Protein AF-A0A388TH54-F1 (afdb_monomer)

Secondary structure (DSSP, 8-state):
--S--GGGGGT--SS-S--TTS---HHHHHHHHHHHHHHHS-----SS-TTS-HHHHHHHHHHS--S-TT---TTTTTPPPTT----GGGGT-TT-----GGGSPPPHHHHHHHHHHHTTSPPP-SSS-SSS-HHHHHHHHTS-TTTT------PPPPPSS-EEEEE-TTS-EEEEEEPPHHHHHHTT--SS------PPP-SSS-SSS-HHHHHHHHHHHHHHHHHHHHHHHHHHHHHHTSS--

Mean predicted aligned error: 20.45 Å

Sequence (245 aa):
MANDYGDQAKYKSEPYYIDSEKKITALGMRKALGTKEDVANKQDTITDNSTYYPSAKAVYAHTSNKNNPHGVTAAQAGARPSTWTPTKADVGLGNVNNTSDADKPVSTLTQAALNAKQNTLAAASDKAAGLMSKDDKIKLDSIATSANNYAHPTATAYTSGLYKVTVNGLGHVTAATAATKADITALGIPGSDTNTTYSAATSDAAGLMSKDDKIKLDGINTALADKQDASGRVSTFTDNVSDDT

pLDDT: mean 76.75, std 16.38, range [37.06, 96.0]

Structure (mmCIF, N/CA/C/O backbone):
data_AF-A0A388TH54-F1
#
_entry.id   AF-A0A388TH54-F1
#
loop_
_atom_site.group_PDB
_atom_site.id
_atom_site.type_symbol
_atom_site.label_atom_id
_atom_site.label_alt_id
_atom_site.label_comp_id
_atom_site.label_asym_id
_atom_site.label_entity_id
_atom_site.label_seq_id
_atom_site.pdbx_PDB_ins_code
_atom_site.Cartn_x
_atom_site.Cartn_y
_atom_site.Cartn_z
_atom_site.occupancy
_atom_site.B_iso_or_equiv
_atom_site.auth_seq_id
_atom_site.auth_comp_id
_atom_site.auth_asym_id
_atom_site.auth_atom_id
_atom_site.pdbx_PDB_model_num
ATOM 1 N N 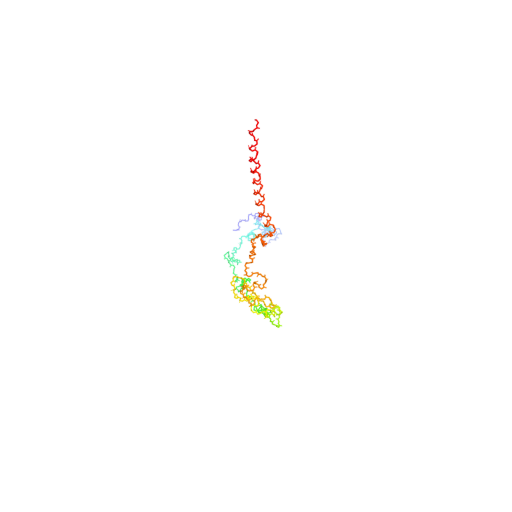. MET A 1 1 ? -71.202 -7.143 77.390 1.00 37.53 1 MET A N 1
ATOM 2 C CA . MET A 1 1 ? -70.653 -8.395 76.818 1.00 37.53 1 MET A CA 1
ATOM 3 C C . MET A 1 1 ? -71.188 -9.677 77.485 1.00 37.53 1 MET A C 1
ATOM 5 O O . MET A 1 1 ? -70.780 -10.743 77.059 1.00 37.53 1 MET A O 1
ATOM 9 N N . ALA A 1 2 ? -72.107 -9.637 78.469 1.00 37.06 2 ALA A N 1
ATOM 10 C CA . ALA A 1 2 ? -72.532 -10.847 79.202 1.00 37.06 2 ALA A CA 1
ATOM 11 C C . ALA A 1 2 ? -74.028 -11.223 79.079 1.00 37.06 2 ALA A C 1
ATOM 13 O O . ALA A 1 2 ? -74.489 -12.062 79.843 1.00 37.06 2 ALA A O 1
ATOM 14 N N . ASN A 1 3 ? -74.780 -10.645 78.130 1.00 39.47 3 ASN A N 1
ATOM 15 C CA . ASN A 1 3 ? -76.227 -10.900 78.005 1.00 39.47 3 ASN A CA 1
ATOM 16 C C . ASN A 1 3 ? -76.662 -11.647 76.725 1.00 39.47 3 ASN A C 1
ATOM 18 O O . ASN A 1 3 ? -77.841 -11.950 76.606 1.00 39.47 3 ASN A O 1
ATOM 22 N N . ASP A 1 4 ? -75.746 -12.022 75.823 1.00 42.31 4 ASP A N 1
ATOM 23 C CA . ASP A 1 4 ? -76.086 -12.630 74.515 1.00 42.31 4 ASP A CA 1
ATOM 24 C C . ASP A 1 4 ? -75.882 -14.158 74.435 1.00 42.31 4 ASP A C 1
ATOM 26 O O . ASP A 1 4 ? -75.692 -14.720 73.360 1.00 42.31 4 ASP A O 1
ATOM 30 N N . TYR A 1 5 ? -75.942 -14.877 75.559 1.00 46.69 5 TYR A N 1
ATOM 31 C CA . TYR A 1 5 ? -75.974 -16.348 75.540 1.00 46.69 5 TYR A CA 1
ATOM 32 C C . TYR A 1 5 ? -77.417 -16.852 75.680 1.00 46.69 5 TYR A C 1
ATOM 34 O O . TYR A 1 5 ? -77.838 -17.298 76.748 1.00 46.69 5 TYR A O 1
ATOM 42 N N . GLY A 1 6 ? -78.177 -16.773 74.582 1.00 48.31 6 GLY A N 1
ATOM 43 C CA . GLY A 1 6 ? -79.590 -17.175 74.494 1.00 48.31 6 GLY A CA 1
ATOM 44 C C . GLY A 1 6 ? -79.892 -18.662 74.758 1.00 48.31 6 GLY A C 1
ATOM 45 O O . GLY A 1 6 ? -81.046 -19.010 74.983 1.00 48.31 6 GLY A O 1
ATOM 46 N N . ASP A 1 7 ? -78.879 -19.532 74.827 1.00 48.06 7 ASP A N 1
ATOM 47 C CA . ASP A 1 7 ? -79.063 -20.990 74.963 1.00 48.06 7 ASP A CA 1
ATOM 48 C C . ASP A 1 7 ? -79.066 -21.506 76.417 1.00 48.06 7 ASP A C 1
ATOM 50 O O . ASP A 1 7 ? -79.190 -22.708 76.671 1.00 48.06 7 ASP A O 1
ATOM 54 N N . GLN A 1 8 ? -78.978 -20.616 77.411 1.00 51.09 8 GLN A N 1
ATOM 55 C CA . GLN A 1 8 ? -78.935 -21.002 78.832 1.00 51.09 8 GLN A CA 1
ATOM 56 C C . GLN A 1 8 ? -80.275 -21.560 79.363 1.00 51.09 8 GLN A C 1
ATOM 58 O O . GLN A 1 8 ? -80.338 -22.078 80.479 1.00 51.09 8 GLN A O 1
ATOM 63 N N . ALA A 1 9 ? -81.353 -21.503 78.571 1.00 50.09 9 ALA A N 1
ATOM 64 C CA . ALA A 1 9 ? -82.668 -22.031 78.943 1.00 50.09 9 ALA A CA 1
ATOM 65 C C . ALA A 1 9 ? -82.678 -23.562 79.131 1.00 50.09 9 ALA A C 1
ATOM 67 O O . ALA A 1 9 ? -83.411 -24.065 79.976 1.00 50.09 9 ALA A O 1
ATOM 68 N N . LYS A 1 10 ? -81.815 -24.310 78.424 1.00 48.91 10 LYS A N 1
ATOM 69 C CA . LYS A 1 10 ? -81.711 -25.782 78.544 1.00 48.91 10 LYS A CA 1
ATOM 70 C C . LYS A 1 10 ? -81.149 -26.244 79.901 1.00 48.91 10 LYS A C 1
ATOM 72 O O . LYS A 1 10 ? -81.286 -27.415 80.260 1.00 48.91 10 LYS A O 1
ATOM 77 N N . TYR A 1 11 ? -80.524 -25.329 80.649 1.00 49.56 11 TYR A N 1
ATOM 78 C CA . TYR A 1 11 ? -79.826 -25.610 81.907 1.00 49.56 11 TYR A CA 1
ATOM 79 C C . TYR A 1 11 ? -80.358 -24.810 83.108 1.00 49.56 11 TYR A C 1
ATOM 81 O O . TYR A 1 11 ? -79.898 -25.030 84.228 1.00 49.56 11 TYR A O 1
ATOM 89 N N . LYS A 1 12 ? -81.351 -23.930 82.915 1.00 49.31 12 LYS A N 1
ATOM 90 C CA . LYS A 1 12 ? -82.076 -23.284 84.016 1.00 49.31 12 LYS A CA 1
ATOM 91 C C . LYS A 1 12 ? -83.205 -24.187 84.512 1.00 49.31 12 LYS A C 1
ATOM 93 O O . LYS A 1 12 ? -84.283 -24.224 83.932 1.00 49.31 12 LYS A O 1
ATOM 98 N N . SER A 1 13 ? -82.978 -24.849 85.639 1.00 43.41 13 SER A N 1
ATOM 99 C CA . SER A 1 13 ? -84.056 -25.253 86.542 1.00 43.41 13 SER A CA 1
ATOM 100 C C . SER A 1 13 ? -83.635 -24.900 87.963 1.00 43.41 13 SER A C 1
ATOM 102 O O . SER A 1 13 ? -82.642 -25.437 88.458 1.00 43.41 13 SER A O 1
ATOM 104 N N . GLU A 1 14 ? -84.359 -23.988 88.606 1.00 45.25 14 GLU A N 1
ATOM 105 C CA . GLU A 1 14 ? -84.268 -23.844 90.057 1.00 45.25 14 GLU A CA 1
ATOM 106 C C . GLU A 1 14 ? -84.818 -25.109 90.746 1.00 45.25 14 GLU A C 1
ATOM 108 O O . GLU A 1 14 ? -85.745 -25.724 90.211 1.00 45.25 14 GLU A O 1
ATOM 113 N N . PRO A 1 15 ? -84.300 -25.502 91.925 1.00 53.22 15 PRO A N 1
ATOM 114 C CA . PRO A 1 15 ? -83.216 -24.887 92.684 1.00 53.22 15 PRO A CA 1
ATOM 115 C C . PRO A 1 15 ? -81.893 -25.665 92.518 1.00 53.22 15 PRO A C 1
ATOM 117 O O . PRO A 1 15 ? -81.864 -26.888 92.411 1.00 53.22 15 PRO A O 1
ATOM 120 N N . TYR A 1 16 ? -80.788 -24.924 92.483 1.00 53.69 16 TYR A N 1
ATOM 121 C CA . TYR A 1 16 ? -79.402 -25.368 92.305 1.00 53.69 16 TYR A CA 1
ATOM 122 C C . TYR A 1 16 ? -79.052 -26.709 92.989 1.00 53.69 16 TYR A C 1
ATOM 124 O O . TYR A 1 16 ? -79.148 -26.857 94.202 1.00 53.69 16 TYR A O 1
ATOM 132 N N . TYR A 1 17 ? -78.572 -27.679 92.203 1.00 48.97 17 TYR A N 1
ATOM 133 C CA . TYR A 1 17 ? -78.273 -29.056 92.640 1.00 48.97 17 TYR A CA 1
ATOM 134 C C . TYR A 1 17 ? -76.978 -29.231 93.465 1.00 48.97 17 TYR A C 1
ATOM 136 O O . TYR A 1 17 ? -76.536 -30.366 93.656 1.00 48.97 17 TYR A O 1
ATOM 144 N N . ILE A 1 18 ? -76.345 -28.151 93.934 1.00 48.19 18 ILE A N 1
ATOM 145 C CA . ILE A 1 18 ? -75.123 -28.219 94.751 1.00 48.19 18 ILE A CA 1
ATOM 146 C C . ILE A 1 18 ? -75.337 -27.382 96.015 1.00 48.19 18 ILE A C 1
ATOM 148 O O . ILE A 1 18 ? -75.055 -26.190 96.055 1.00 48.19 18 ILE A O 1
ATOM 152 N N . ASP A 1 19 ? -75.889 -28.040 97.025 1.00 46.25 19 ASP A N 1
ATOM 153 C CA . ASP A 1 19 ? -75.883 -27.630 98.428 1.00 46.25 19 ASP A CA 1
ATOM 154 C C . ASP A 1 19 ? -74.595 -28.203 99.049 1.00 46.25 19 ASP A C 1
ATOM 156 O O . ASP A 1 19 ? -74.246 -29.355 98.771 1.00 46.25 19 ASP A O 1
ATOM 160 N N . SER A 1 20 ? -73.873 -27.405 99.844 1.00 50.56 20 SER A N 1
ATOM 161 C CA . SER A 1 20 ? -72.600 -27.771 100.488 1.00 50.56 20 SER A CA 1
ATOM 162 C C . SER A 1 20 ? -72.665 -29.040 101.349 1.00 50.56 20 SER A C 1
ATOM 164 O O . SER A 1 20 ? -71.617 -29.596 101.674 1.00 50.56 20 SER A O 1
ATOM 166 N N . GLU A 1 21 ? -73.862 -29.526 101.683 1.00 49.88 21 GLU A N 1
ATOM 167 C CA . GLU A 1 21 ? -74.093 -30.696 102.534 1.00 49.88 21 GLU A CA 1
ATOM 168 C C . GLU A 1 21 ? -74.789 -31.872 101.815 1.00 49.88 21 GLU A C 1
ATOM 170 O O . GLU A 1 21 ? -74.971 -32.942 102.405 1.00 49.88 21 GLU A O 1
ATOM 175 N N . LYS A 1 22 ? -75.130 -31.751 100.521 1.00 53.47 22 LYS A N 1
ATOM 176 C CA . LYS A 1 22 ? -75.749 -32.841 99.740 1.00 53.47 22 LYS A CA 1
ATOM 177 C C . LYS A 1 22 ? -74.781 -33.457 98.739 1.00 53.47 22 LYS A C 1
ATOM 179 O O . LYS A 1 22 ? -74.151 -32.776 97.936 1.00 53.47 22 LYS A O 1
ATOM 184 N N . LYS A 1 23 ? -74.704 -34.795 98.754 1.00 53.91 23 LYS A N 1
ATOM 185 C CA . LYS A 1 23 ? -73.849 -35.573 97.846 1.00 53.91 23 LYS A CA 1
ATOM 186 C C . LYS A 1 23 ? -74.120 -35.183 96.392 1.00 53.91 23 LYS A C 1
ATOM 188 O O . LYS A 1 23 ? -75.237 -35.338 95.900 1.00 53.91 23 LYS A O 1
ATOM 193 N N . ILE A 1 24 ? -73.073 -34.729 95.706 1.00 55.75 24 ILE A N 1
ATOM 194 C CA . ILE A 1 24 ? -73.114 -34.388 94.285 1.00 55.75 24 ILE A CA 1
ATOM 195 C C . ILE A 1 24 ? -73.549 -35.637 93.512 1.00 55.75 24 ILE A C 1
ATOM 197 O O . ILE A 1 24 ? -72.845 -36.647 93.484 1.00 55.75 24 ILE A O 1
ATOM 201 N N . THR A 1 25 ? -74.728 -35.597 92.891 1.00 59.91 25 THR A N 1
ATOM 202 C CA . THR A 1 25 ? -75.165 -36.708 92.042 1.00 59.91 25 THR A CA 1
ATOM 203 C C . THR A 1 25 ? -74.335 -36.713 90.760 1.00 59.91 25 THR A C 1
ATOM 205 O O . THR A 1 25 ? -74.049 -35.662 90.183 1.00 59.91 25 THR A O 1
ATOM 208 N N . ALA A 1 26 ? -73.974 -37.900 90.263 1.00 55.97 26 ALA A N 1
ATOM 209 C CA . ALA A 1 26 ? -73.194 -38.031 89.029 1.00 55.97 26 ALA A CA 1
ATOM 210 C C . ALA A 1 26 ? -73.857 -37.320 87.829 1.00 55.97 26 ALA A C 1
ATOM 212 O O . ALA A 1 26 ? -73.172 -36.839 86.931 1.00 55.97 26 ALA A O 1
ATOM 213 N N . LEU A 1 27 ? -75.192 -37.210 87.826 1.00 56.16 27 LEU A N 1
ATOM 214 C CA . LEU A 1 27 ? -75.949 -36.481 86.808 1.00 56.16 27 LEU A CA 1
ATOM 215 C C . LEU A 1 27 ? -75.802 -34.955 86.940 1.00 56.16 27 LEU A C 1
ATOM 217 O O . LEU A 1 27 ? -75.623 -34.283 85.925 1.00 56.16 27 LEU A O 1
ATOM 221 N N . GLY A 1 28 ? -75.836 -34.418 88.164 1.00 64.69 28 GLY A N 1
ATOM 222 C CA . GLY A 1 28 ? -75.603 -32.995 88.425 1.00 64.69 28 GLY A CA 1
ATOM 223 C C . GLY A 1 28 ? -74.187 -32.571 88.040 1.00 64.69 28 GLY A C 1
ATOM 224 O O . GLY A 1 28 ? -74.007 -31.555 87.371 1.00 64.69 28 GLY A O 1
ATOM 225 N N . MET A 1 29 ? -73.194 -33.409 88.351 1.00 62.41 29 MET A N 1
ATOM 226 C CA . MET A 1 29 ? -71.803 -33.165 87.967 1.00 62.41 29 MET A CA 1
ATOM 227 C C . MET A 1 29 ? -71.615 -33.214 86.443 1.00 62.41 29 MET A C 1
ATOM 229 O O . MET A 1 29 ? -71.029 -32.297 85.877 1.00 62.41 29 MET A O 1
ATOM 233 N N . ARG A 1 30 ? -72.199 -34.202 85.744 1.00 61.06 30 ARG A N 1
ATOM 234 C CA . ARG A 1 30 ? -72.148 -34.266 84.269 1.00 61.06 30 ARG A CA 1
ATOM 235 C C . ARG A 1 30 ? -72.766 -33.042 83.590 1.00 61.06 30 ARG A C 1
ATOM 237 O O . ARG A 1 30 ? -72.204 -32.557 82.617 1.00 61.06 30 ARG A O 1
ATOM 244 N N . LYS A 1 31 ? -73.892 -32.519 84.088 1.00 60.84 31 LYS A N 1
ATOM 245 C CA . LYS A 1 31 ? -74.527 -31.320 83.508 1.00 60.84 31 LYS A CA 1
ATOM 246 C C . LYS A 1 31 ? -73.750 -30.034 83.800 1.00 60.84 31 LYS A C 1
ATOM 248 O O . LYS A 1 31 ? -73.649 -29.184 82.925 1.00 60.84 31 LYS A O 1
ATOM 253 N N . ALA A 1 32 ? -73.180 -29.904 84.998 1.00 62.34 32 ALA A N 1
ATOM 254 C CA . ALA A 1 32 ? -72.370 -28.746 85.377 1.00 62.34 32 ALA A CA 1
ATOM 255 C C . ALA A 1 32 ? -70.979 -28.722 84.711 1.00 62.34 32 ALA A C 1
ATOM 257 O O . ALA A 1 32 ? -70.402 -27.646 84.548 1.00 62.34 32 ALA A O 1
ATOM 258 N N . LEU A 1 33 ? -70.433 -29.887 84.336 1.00 60.47 33 LEU A N 1
ATOM 259 C CA . LEU A 1 33 ? -69.200 -29.990 83.546 1.00 60.47 33 LEU A CA 1
ATOM 260 C C . LEU A 1 33 ? -69.466 -29.886 82.036 1.00 60.47 33 LEU A C 1
ATOM 262 O O . LEU A 1 33 ? -68.679 -29.249 81.342 1.00 60.47 33 LEU A O 1
ATOM 266 N N . GLY A 1 34 ? -70.602 -30.392 81.542 1.00 58.66 34 GLY A N 1
ATOM 267 C CA . GLY A 1 34 ? -70.990 -30.291 80.130 1.00 58.66 34 GLY A CA 1
ATOM 268 C C . GLY A 1 34 ? -71.067 -28.853 79.603 1.00 58.66 34 GLY A C 1
ATOM 269 O O . GLY A 1 34 ? -70.754 -28.616 78.448 1.00 58.66 34 GLY A O 1
ATOM 270 N N . THR A 1 35 ? -71.366 -27.864 80.454 1.00 55.66 35 THR A N 1
ATOM 271 C CA . THR A 1 35 ? -71.333 -26.438 80.072 1.00 55.66 35 THR A CA 1
ATOM 272 C C . THR A 1 35 ? -69.924 -25.886 79.850 1.00 55.66 35 THR A C 1
ATOM 274 O O . THR A 1 35 ? -69.779 -24.877 79.170 1.00 55.66 35 THR A O 1
ATOM 277 N N . LYS A 1 36 ? -68.878 -26.511 80.406 1.00 55.31 36 LYS A N 1
ATOM 278 C CA . LYS A 1 36 ? -67.475 -26.155 80.132 1.00 55.31 36 LYS A CA 1
ATOM 279 C C . LYS A 1 36 ? -66.932 -26.945 78.945 1.00 55.31 36 LYS A C 1
ATOM 281 O O . LYS A 1 36 ? -66.225 -26.368 78.126 1.00 55.31 36 LYS A O 1
ATOM 286 N N . GLU A 1 37 ? -67.327 -28.213 78.822 1.00 53.22 37 GLU A N 1
ATOM 287 C CA . GLU A 1 37 ? -67.034 -29.062 77.661 1.00 53.22 37 GLU A CA 1
ATOM 288 C C . GLU A 1 37 ? -67.625 -28.461 76.368 1.00 53.22 37 GLU A C 1
ATOM 290 O O . GLU A 1 37 ? -66.909 -28.327 75.385 1.00 53.22 37 GLU A O 1
ATOM 295 N N . ASP A 1 38 ? -68.874 -27.981 76.385 1.00 56.75 38 ASP A N 1
ATOM 296 C CA . ASP A 1 38 ? -69.550 -27.364 75.226 1.00 56.75 38 ASP A CA 1
ATOM 297 C C . ASP A 1 38 ? -69.019 -25.961 74.872 1.00 56.75 38 ASP A C 1
ATOM 299 O O . ASP A 1 38 ? -69.264 -25.465 73.774 1.00 56.75 38 ASP A O 1
ATOM 303 N N . VAL A 1 39 ? -68.312 -25.289 75.788 1.00 56.66 39 VAL A N 1
ATOM 304 C CA . VAL A 1 39 ? -67.743 -23.943 75.568 1.00 56.66 39 VAL A CA 1
ATOM 305 C C . VAL A 1 39 ? -66.271 -24.019 75.151 1.00 56.66 39 VAL A C 1
ATOM 307 O O . VAL A 1 39 ? -65.840 -23.214 74.330 1.00 56.66 39 VAL A O 1
ATOM 310 N N . ALA A 1 40 ? -65.512 -24.995 75.663 1.00 52.97 40 ALA A N 1
ATOM 311 C CA . ALA A 1 40 ? -64.120 -25.250 75.280 1.00 52.97 40 ALA A CA 1
ATOM 312 C C . ALA A 1 40 ? -63.994 -26.124 74.017 1.00 52.97 40 ALA A C 1
ATOM 314 O O . ALA A 1 40 ? -63.092 -25.897 73.216 1.00 52.97 40 ALA A O 1
ATOM 315 N N . ASN A 1 41 ? -64.923 -27.070 73.827 1.00 52.22 41 ASN A N 1
ATOM 316 C CA . ASN A 1 41 ? -65.004 -27.998 72.695 1.00 52.22 41 ASN A CA 1
ATOM 317 C C . ASN A 1 41 ? -66.311 -27.842 71.908 1.00 52.22 41 ASN A C 1
ATOM 319 O O . ASN A 1 41 ? -66.733 -28.783 71.225 1.00 52.22 41 ASN A O 1
ATOM 323 N N . LYS A 1 42 ? -66.926 -26.644 71.887 1.00 56.69 42 LYS A N 1
ATOM 324 C CA . LYS A 1 42 ? -67.722 -26.281 70.696 1.00 56.69 42 LYS A CA 1
ATOM 325 C C . LYS A 1 42 ? -66.854 -26.645 69.492 1.00 56.69 42 LYS A C 1
ATOM 327 O O . LYS A 1 42 ? -65.645 -26.591 69.644 1.00 56.69 42 LYS A O 1
ATOM 332 N N . GLN A 1 43 ? -67.372 -27.025 68.335 1.00 49.59 43 GLN A N 1
ATOM 333 C CA . GLN A 1 43 ? -66.535 -27.296 67.161 1.00 49.59 43 GLN A CA 1
ATOM 334 C C . GLN A 1 43 ? -66.474 -26.040 66.260 1.00 49.59 43 GLN A C 1
ATOM 336 O O . GLN A 1 43 ? -67.497 -25.409 66.041 1.00 49.59 43 GLN A O 1
ATOM 341 N N . ASP A 1 44 ? -65.269 -25.672 65.830 1.00 48.12 44 ASP A N 1
ATOM 342 C CA . ASP A 1 44 ? -64.839 -24.873 64.685 1.00 48.12 44 ASP A CA 1
ATOM 343 C C . ASP A 1 44 ? -63.953 -25.886 64.027 1.00 48.12 44 ASP A C 1
ATOM 345 O O . ASP A 1 44 ? -62.820 -26.137 64.438 1.00 48.12 44 ASP A O 1
ATOM 349 N N . THR A 1 45 ? -64.528 -26.626 63.100 1.00 42.06 45 THR A N 1
ATOM 350 C CA . THR A 1 45 ? -63.783 -27.190 62.013 1.00 42.06 45 THR A CA 1
ATOM 351 C C . THR A 1 45 ? -62.797 -26.108 61.612 1.00 42.06 45 THR A C 1
ATOM 353 O O . THR A 1 45 ? -63.177 -25.149 60.946 1.00 42.06 45 THR A O 1
ATOM 356 N N . ILE A 1 46 ? -61.530 -26.284 61.987 1.00 47.38 46 ILE A N 1
ATOM 357 C CA . ILE A 1 46 ? -60.388 -25.767 61.242 1.00 47.38 46 ILE A CA 1
ATOM 358 C C . ILE A 1 46 ? -60.435 -26.493 59.886 1.00 47.38 46 ILE A C 1
ATOM 360 O O . ILE A 1 46 ? -59.674 -27.395 59.568 1.00 47.38 46 ILE A O 1
ATOM 364 N N . THR A 1 47 ? -61.492 -26.194 59.148 1.00 48.91 47 THR A N 1
ATOM 365 C CA . THR A 1 47 ? -61.537 -26.026 57.717 1.00 48.91 47 THR A CA 1
ATOM 366 C C . THR A 1 47 ? -61.301 -24.534 57.572 1.00 48.91 47 THR A C 1
ATOM 368 O O . THR A 1 47 ? -61.870 -23.765 58.338 1.00 48.91 47 THR A O 1
ATOM 371 N N . ASP A 1 48 ? -60.416 -24.144 56.671 1.00 54.97 48 ASP A N 1
ATOM 372 C CA . ASP A 1 48 ? -59.912 -22.785 56.450 1.00 54.97 48 ASP A CA 1
ATOM 373 C C . ASP A 1 48 ? -61.050 -21.778 56.122 1.00 54.97 48 ASP A C 1
ATOM 375 O O . ASP A 1 48 ? -61.250 -21.382 54.977 1.00 54.97 48 ASP A O 1
ATOM 379 N N . ASN A 1 49 ? -61.895 -21.452 57.106 1.00 50.53 49 ASN A N 1
ATOM 380 C CA . ASN A 1 49 ? -63.176 -20.769 56.949 1.00 50.53 49 ASN A CA 1
ATOM 381 C C . ASN A 1 49 ? -63.598 -20.066 58.261 1.00 50.53 49 ASN A C 1
ATOM 383 O O . ASN A 1 49 ? -63.622 -20.651 59.335 1.00 50.53 49 ASN A O 1
ATOM 387 N N . SER A 1 50 ? -64.000 -18.798 58.153 1.00 52.25 50 SER A N 1
ATOM 388 C CA . SER A 1 50 ? -64.228 -17.821 59.235 1.00 52.25 50 SER A CA 1
ATOM 389 C C . SER A 1 50 ? -65.451 -18.050 60.157 1.00 52.25 50 SER A C 1
ATOM 391 O O . SER A 1 50 ? -65.784 -17.144 60.930 1.00 52.25 50 SER A O 1
ATOM 393 N N . THR A 1 51 ? -66.201 -19.149 60.056 1.00 46.31 51 THR A N 1
ATOM 394 C CA . THR A 1 51 ? -67.604 -19.168 60.531 1.00 46.31 51 THR A CA 1
ATOM 395 C C . THR A 1 51 ? -67.914 -19.953 61.809 1.00 46.31 51 THR A C 1
ATOM 397 O O . THR A 1 51 ? -69.068 -19.888 62.232 1.00 46.31 51 THR A O 1
ATOM 400 N N . TYR A 1 52 ? -66.973 -20.648 62.463 1.00 47.12 52 TYR A N 1
ATOM 401 C CA . TYR A 1 52 ? -67.375 -21.713 63.397 1.00 47.12 52 TYR A CA 1
ATOM 402 C C . TYR A 1 52 ? -66.713 -21.663 64.822 1.00 47.12 52 TYR A C 1
ATOM 404 O O . TYR A 1 52 ? -67.287 -22.226 65.753 1.00 47.12 52 TYR A O 1
ATOM 412 N N . TYR A 1 53 ? -65.712 -20.792 65.108 1.00 49.62 53 TYR A N 1
ATOM 413 C CA . TYR A 1 53 ? -65.326 -20.295 66.463 1.00 49.62 53 TYR A CA 1
ATOM 414 C C . TYR A 1 53 ? -65.084 -18.781 66.491 1.00 49.62 53 TYR A C 1
ATOM 416 O O . TYR A 1 53 ? -64.436 -18.220 65.602 1.00 49.62 53 TYR A O 1
ATOM 424 N N . PRO A 1 54 ? -65.413 -18.118 67.619 1.00 52.84 54 PRO A N 1
ATOM 425 C CA . PRO A 1 54 ? -64.980 -16.746 67.884 1.00 52.84 54 PRO A CA 1
ATOM 426 C C . PRO A 1 54 ? -63.451 -16.583 67.949 1.00 52.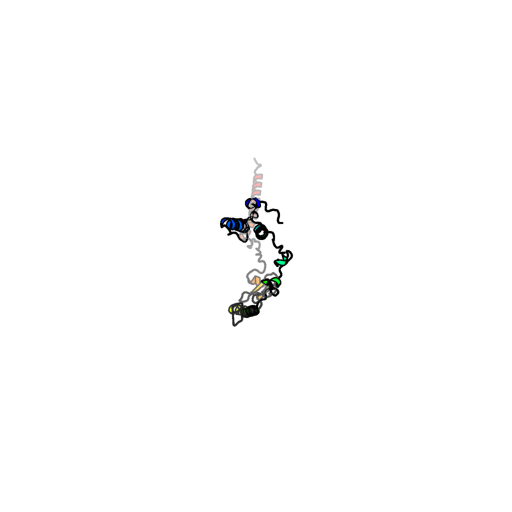84 54 PRO A C 1
ATOM 428 O O . PRO A 1 54 ? -62.929 -15.572 67.481 1.00 52.84 54 PRO A O 1
ATOM 431 N N . SER A 1 55 ? -62.729 -17.559 68.518 1.00 56.19 55 SER A N 1
ATOM 432 C CA . SER A 1 55 ? -61.270 -17.491 68.703 1.00 56.19 55 SER A CA 1
ATOM 433 C C . SER A 1 55 ? -60.498 -17.665 67.394 1.00 56.19 55 SER A C 1
ATOM 435 O O . SER A 1 55 ? -59.493 -16.984 67.191 1.00 56.19 55 SER A O 1
ATOM 437 N N . ALA A 1 56 ? -60.980 -18.501 66.469 1.00 61.19 56 ALA A N 1
ATOM 438 C CA . ALA A 1 56 ? -60.313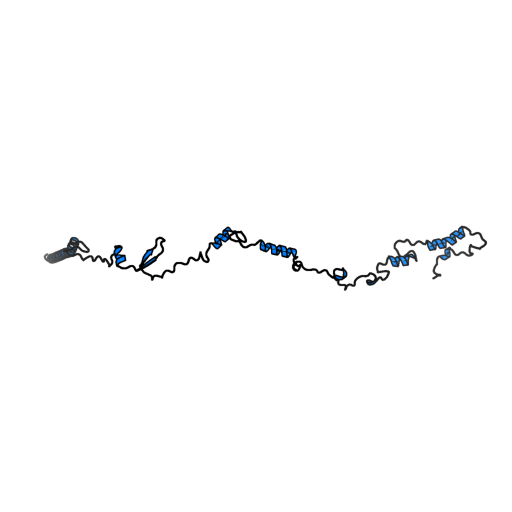 -18.687 65.185 1.00 61.19 56 ALA A CA 1
ATOM 439 C C . ALA A 1 56 ? -60.652 -17.590 64.172 1.00 61.19 56 ALA A C 1
ATOM 441 O O . ALA A 1 56 ? -59.856 -17.354 63.274 1.00 61.19 56 ALA A O 1
ATOM 442 N N . LYS A 1 57 ? -61.762 -16.851 64.319 1.00 63.62 57 LYS A N 1
ATOM 443 C CA . LYS A 1 57 ? -62.094 -15.727 63.422 1.00 63.62 57 LYS A CA 1
ATOM 444 C C . LYS A 1 57 ? -60.984 -14.673 63.361 1.00 63.62 57 LYS A C 1
ATOM 446 O O . LYS A 1 57 ? -60.696 -14.148 62.290 1.00 63.62 57 LYS A O 1
ATOM 451 N N . ALA A 1 58 ? -60.354 -14.372 64.497 1.00 67.38 58 ALA A N 1
ATOM 452 C CA . ALA A 1 58 ? -59.236 -13.430 64.563 1.00 67.38 58 ALA A CA 1
ATOM 453 C C . ALA A 1 58 ? -57.950 -14.011 63.951 1.00 67.38 58 ALA A C 1
ATOM 455 O O . ALA A 1 58 ? -57.259 -13.319 63.208 1.00 67.38 58 ALA A O 1
ATOM 456 N N . VAL A 1 59 ? -57.661 -15.289 64.216 1.00 71.88 59 VAL A N 1
ATOM 457 C CA . VAL A 1 59 ? -56.485 -15.988 63.675 1.00 71.88 59 VAL A CA 1
ATOM 458 C C . VAL A 1 59 ? -56.616 -16.182 62.163 1.00 71.88 59 VAL A C 1
ATOM 460 O O . VAL A 1 59 ? -55.695 -15.849 61.436 1.00 71.88 59 VAL A O 1
ATOM 463 N N . TYR A 1 60 ? -57.777 -16.608 61.667 1.00 72.81 60 TYR A N 1
ATOM 464 C CA . TYR A 1 60 ? -58.073 -16.757 60.243 1.00 72.81 60 TYR A CA 1
ATOM 465 C C . TYR A 1 60 ? -58.050 -15.413 59.511 1.00 72.81 60 TYR A C 1
ATOM 467 O O . TYR A 1 60 ? -57.484 -15.318 58.426 1.00 72.81 60 TYR A O 1
ATOM 475 N N . ALA A 1 61 ? -58.594 -14.340 60.098 1.00 70.94 61 ALA A N 1
ATOM 476 C CA . ALA A 1 61 ? -58.482 -12.999 59.516 1.00 70.94 61 ALA A CA 1
ATOM 477 C C . ALA A 1 61 ? -57.021 -12.528 59.406 1.00 70.94 61 ALA A C 1
ATOM 479 O O . ALA A 1 61 ? -56.687 -11.754 58.509 1.00 70.94 61 ALA A O 1
ATOM 480 N N . HIS A 1 62 ? -56.151 -13.007 60.296 1.00 72.62 62 HIS A N 1
ATOM 481 C CA . HIS A 1 62 ? -54.723 -12.722 60.268 1.00 72.62 62 HIS A CA 1
ATOM 482 C C . HIS A 1 62 ? -53.956 -13.608 59.267 1.00 72.62 62 HIS A C 1
ATOM 484 O O . HIS A 1 62 ? -53.178 -13.078 58.477 1.00 72.62 62 HIS A O 1
ATOM 490 N N . THR A 1 63 ? -54.216 -14.920 59.225 1.00 75.44 63 THR A N 1
ATOM 491 C CA . THR A 1 63 ? -53.474 -15.895 58.399 1.00 75.44 63 THR A CA 1
ATOM 492 C C . THR A 1 63 ? -53.965 -16.013 56.955 1.00 75.44 63 THR A C 1
ATOM 494 O O . THR A 1 63 ? -53.174 -16.338 56.071 1.00 75.44 63 THR A O 1
ATOM 497 N N . SER A 1 64 ? -55.244 -15.743 56.675 1.00 75.56 64 SER A N 1
ATOM 498 C CA . SER A 1 64 ? -55.807 -15.834 55.314 1.00 75.56 64 SER A CA 1
ATOM 499 C C . SER A 1 64 ? -55.639 -14.539 54.505 1.00 75.56 64 SER A C 1
ATOM 501 O O . SER A 1 64 ? -55.720 -14.551 53.268 1.00 75.56 64 SER A O 1
ATOM 503 N N . ASN A 1 65 ? -55.354 -13.424 55.186 1.00 75.94 65 ASN A N 1
ATOM 504 C CA . ASN A 1 65 ? -55.105 -12.125 54.580 1.00 75.94 65 ASN A CA 1
ATOM 505 C C . ASN A 1 65 ? -53.730 -12.090 53.891 1.00 75.94 65 ASN A C 1
ATOM 507 O O . ASN A 1 65 ? -52.685 -12.055 54.534 1.00 75.94 65 ASN A O 1
ATOM 511 N N . LYS A 1 66 ? -53.743 -12.045 52.555 1.00 78.75 66 LYS A N 1
ATOM 512 C CA . LYS A 1 66 ? -52.537 -11.913 51.717 1.00 78.75 66 LYS A CA 1
ATOM 513 C C . LYS A 1 66 ? -52.141 -10.452 51.467 1.00 78.75 66 LYS A C 1
ATOM 515 O O . LYS A 1 66 ? -51.060 -10.190 50.948 1.00 78.75 66 LYS A O 1
ATOM 520 N N . ASN A 1 67 ? -52.975 -9.496 51.879 1.00 78.19 67 ASN A N 1
ATOM 521 C CA . ASN A 1 67 ? -52.763 -8.060 51.714 1.00 78.19 67 ASN A CA 1
ATOM 522 C C . ASN A 1 67 ? -52.017 -7.478 52.919 1.00 78.19 67 ASN A C 1
ATOM 524 O O . ASN A 1 67 ? -52.496 -6.546 53.561 1.00 78.19 67 ASN A O 1
ATOM 528 N N . ASN A 1 68 ? -50.834 -8.027 53.212 1.00 74.94 68 ASN A N 1
ATOM 529 C CA . ASN A 1 68 ? -49.935 -7.526 54.251 1.00 74.94 68 ASN A CA 1
ATOM 530 C C . ASN A 1 68 ? -50.626 -7.352 55.627 1.00 74.94 68 ASN A C 1
ATOM 532 O O . ASN A 1 68 ? -50.820 -6.224 56.087 1.00 74.94 68 ASN A O 1
ATOM 536 N N . PRO A 1 69 ? -50.987 -8.453 56.314 1.00 76.25 69 PRO A N 1
ATOM 537 C CA . PRO A 1 69 ? -51.772 -8.419 57.556 1.00 76.25 69 PRO A CA 1
ATOM 538 C C . PRO A 1 69 ? -51.088 -7.671 58.709 1.00 76.25 69 PRO A C 1
ATOM 540 O O . PRO A 1 69 ? -51.739 -7.309 59.684 1.00 76.25 69 PRO A O 1
ATOM 543 N N . HIS A 1 70 ? -49.783 -7.426 58.591 1.00 77.94 70 HIS A N 1
ATOM 544 C CA . HIS A 1 70 ? -48.973 -6.696 59.561 1.00 77.94 70 HIS A CA 1
ATOM 545 C C . HIS A 1 70 ? -48.599 -5.278 59.111 1.00 77.94 70 HIS A C 1
ATOM 547 O O . HIS A 1 70 ? -47.879 -4.590 59.831 1.00 77.94 70 HIS A O 1
ATOM 553 N N . GLY A 1 71 ? -49.038 -4.841 57.927 1.00 82.69 71 GLY A N 1
ATOM 554 C CA . GLY A 1 71 ? -48.677 -3.532 57.387 1.00 82.69 71 GLY A CA 1
ATOM 555 C C . GLY A 1 71 ? -47.168 -3.338 57.187 1.00 82.69 71 GLY A C 1
ATOM 556 O O . GLY A 1 71 ? -46.710 -2.200 57.195 1.00 82.69 71 GLY A O 1
ATOM 557 N N . VAL A 1 72 ? -46.390 -4.419 57.011 1.00 88.00 72 VAL A N 1
ATOM 558 C CA . VAL A 1 72 ? -44.947 -4.369 56.737 1.00 88.00 72 VAL A CA 1
ATOM 559 C C . VAL A 1 72 ? -44.710 -3.537 55.486 1.00 88.00 72 VAL A C 1
ATOM 561 O O . VAL A 1 72 ? -45.058 -3.921 54.370 1.00 88.00 72 VAL A O 1
ATOM 564 N N . THR A 1 73 ? -44.147 -2.361 55.675 1.00 87.25 73 THR A N 1
ATOM 565 C CA . THR A 1 73 ? -43.782 -1.462 54.589 1.00 87.25 73 THR A CA 1
ATOM 566 C C . THR A 1 73 ? -42.603 -2.032 53.802 1.00 87.25 73 THR A C 1
ATOM 568 O O . THR A 1 73 ? -41.798 -2.807 54.319 1.00 87.25 73 THR A O 1
ATOM 571 N N . ALA A 1 74 ? -42.447 -1.589 52.553 1.00 82.81 74 ALA A N 1
ATOM 572 C CA . ALA A 1 74 ? -41.269 -1.895 51.742 1.00 82.81 74 ALA A CA 1
ATOM 573 C C . ALA A 1 74 ? -39.956 -1.583 52.491 1.00 82.81 74 ALA A C 1
ATOM 575 O O . ALA A 1 74 ? -39.011 -2.365 52.436 1.00 82.81 74 ALA A O 1
ATOM 576 N N . ALA A 1 75 ? -39.935 -0.497 53.272 1.00 82.50 75 ALA A N 1
ATOM 577 C CA . ALA A 1 75 ? -38.797 -0.121 54.104 1.00 82.50 75 ALA A CA 1
ATOM 578 C C . ALA A 1 75 ? -38.506 -1.148 55.212 1.00 82.50 75 ALA A C 1
ATOM 580 O O . ALA A 1 75 ? -37.355 -1.531 55.399 1.00 82.50 75 ALA A O 1
ATOM 581 N N . GLN A 1 76 ? -39.539 -1.638 55.908 1.00 87.75 76 GLN A N 1
ATOM 582 C CA . GLN A 1 76 ? -39.386 -2.673 56.940 1.00 87.75 76 GLN A CA 1
ATOM 583 C C . GLN A 1 76 ? -38.902 -4.010 56.362 1.00 87.75 76 GLN A C 1
ATOM 585 O O . GLN A 1 76 ? -38.196 -4.743 57.045 1.00 87.75 76 GLN A O 1
ATOM 590 N N . ALA A 1 77 ? -39.235 -4.310 55.104 1.00 88.00 77 ALA A N 1
ATOM 591 C CA . ALA A 1 77 ? -38.741 -5.487 54.389 1.00 88.00 77 ALA A CA 1
ATOM 592 C C . ALA A 1 77 ? -37.342 -5.297 53.761 1.00 88.00 77 ALA A C 1
ATOM 594 O O . ALA A 1 77 ? -36.819 -6.228 53.153 1.00 88.00 77 ALA A O 1
ATOM 595 N N . GLY A 1 78 ? -36.744 -4.101 53.855 1.00 88.38 78 GLY A N 1
ATOM 596 C CA . GLY A 1 78 ? -35.478 -3.778 53.185 1.00 88.38 78 GLY A CA 1
ATOM 597 C C . GLY A 1 78 ? -35.585 -3.703 51.656 1.00 88.38 78 GLY A C 1
ATOM 598 O O . GLY A 1 78 ? -34.570 -3.767 50.960 1.00 88.38 78 GLY A O 1
ATOM 599 N N . ALA A 1 79 ? -36.798 -3.577 51.114 1.00 9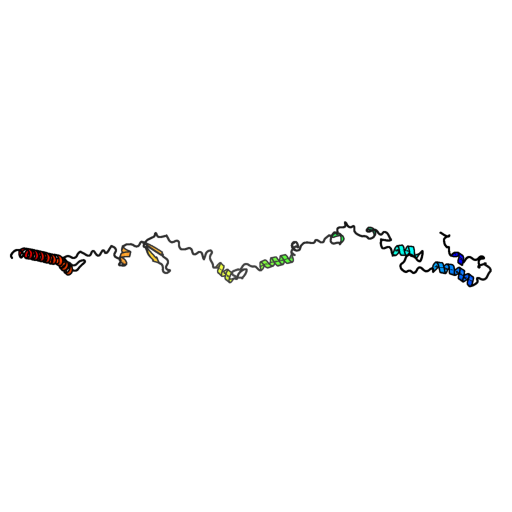0.00 79 ALA A N 1
ATOM 600 C CA . ALA A 1 79 ? -37.010 -3.442 49.682 1.00 90.00 79 ALA A CA 1
ATOM 601 C C . ALA A 1 79 ? -36.460 -2.096 49.193 1.00 90.00 79 ALA A C 1
ATOM 603 O O . ALA A 1 79 ? -36.743 -1.031 49.747 1.00 90.00 79 ALA A O 1
ATOM 604 N N . ARG A 1 80 ? -35.662 -2.152 48.127 1.00 89.62 80 ARG A N 1
ATOM 605 C CA . ARG A 1 80 ? -35.093 -0.967 47.480 1.00 89.62 80 ARG A CA 1
ATOM 606 C C . ARG A 1 80 ? -36.196 -0.212 46.714 1.00 89.62 80 ARG A C 1
ATOM 608 O O . ARG A 1 80 ? -37.081 -0.860 46.153 1.00 89.62 80 ARG A O 1
ATOM 615 N N . PRO A 1 81 ? -36.189 1.136 46.699 1.00 88.38 81 PRO A N 1
ATOM 616 C CA . PRO A 1 81 ? -37.215 1.921 46.011 1.00 88.38 81 PRO A CA 1
ATOM 617 C C . PRO A 1 81 ? -37.173 1.690 44.495 1.00 88.38 81 PRO A C 1
ATOM 619 O O . PRO A 1 81 ? -36.135 1.322 43.951 1.00 88.38 81 PRO A O 1
ATOM 622 N N . SER A 1 82 ? -38.271 1.977 43.788 1.00 88.62 82 SER A N 1
ATOM 623 C CA . SER A 1 82 ? -38.338 1.862 42.317 1.00 88.62 82 SER A CA 1
ATOM 624 C C . SER A 1 82 ? -37.372 2.796 41.577 1.00 88.62 82 SER A C 1
ATOM 626 O O . SER A 1 82 ? -37.081 2.584 40.406 1.00 88.62 82 SER A O 1
ATOM 628 N N . THR A 1 83 ? -36.862 3.817 42.264 1.00 92.50 83 THR A N 1
ATOM 629 C CA . THR A 1 83 ? -35.839 4.748 41.775 1.00 92.50 83 THR A CA 1
ATOM 630 C C . THR A 1 83 ? -34.411 4.274 42.046 1.00 92.50 83 THR A C 1
ATOM 632 O O . THR A 1 83 ? -33.459 4.950 41.651 1.00 92.50 83 THR A O 1
ATOM 635 N N . TRP A 1 84 ? -34.224 3.145 42.737 1.00 93.50 84 TRP A N 1
ATOM 636 C CA . TRP A 1 84 ? -32.893 2.628 43.016 1.00 93.50 84 TRP A CA 1
ATOM 637 C C . TRP A 1 84 ? -32.208 2.209 41.715 1.00 93.50 84 TRP A C 1
ATOM 639 O O . TRP A 1 84 ? -32.668 1.321 41.001 1.00 93.50 84 TRP A O 1
ATOM 649 N N . THR A 1 85 ? -31.081 2.854 41.430 1.00 94.25 85 THR A N 1
ATOM 650 C CA . THR A 1 85 ? -30.191 2.483 40.333 1.00 94.25 85 THR A CA 1
ATOM 651 C C . THR A 1 85 ? -29.005 1.730 40.931 1.00 94.25 85 THR A C 1
ATOM 653 O O . THR A 1 85 ? -28.257 2.329 41.707 1.00 94.25 85 THR A O 1
ATOM 656 N N . PRO A 1 86 ? -28.820 0.437 40.614 1.00 93.00 86 PRO A N 1
ATOM 657 C CA . PRO A 1 86 ? -27.691 -0.328 41.118 1.00 93.00 86 PRO A CA 1
ATOM 658 C C . PRO A 1 86 ? -26.360 0.290 40.698 1.00 93.00 86 PRO A C 1
ATOM 660 O O . PRO A 1 86 ? -26.135 0.608 39.531 1.00 93.00 86 PRO A O 1
ATOM 663 N N . THR A 1 87 ? -25.452 0.413 41.653 1.00 93.44 87 THR A N 1
ATOM 664 C CA . THR A 1 87 ? -24.072 0.837 41.441 1.00 93.44 87 THR A CA 1
ATOM 665 C C . THR A 1 87 ? -23.127 -0.340 41.651 1.00 93.44 87 THR A C 1
ATOM 667 O O . THR A 1 87 ? -23.458 -1.325 42.311 1.00 93.44 87 THR A O 1
ATOM 670 N N . LYS A 1 88 ? -21.895 -0.240 41.142 1.00 94.38 88 LYS A N 1
ATOM 671 C CA . LYS A 1 88 ? -20.873 -1.261 41.422 1.00 94.38 88 LYS A CA 1
ATOM 672 C C . LYS A 1 88 ? -20.545 -1.361 42.919 1.00 94.38 88 LYS A C 1
ATOM 674 O O . LYS A 1 88 ? -20.187 -2.435 43.393 1.00 94.38 88 LYS A O 1
ATOM 679 N N . ALA A 1 89 ? -20.687 -0.266 43.670 1.00 93.88 89 ALA A N 1
ATOM 680 C CA . ALA A 1 89 ? -20.444 -0.243 45.110 1.00 93.88 89 ALA A CA 1
ATOM 681 C C . ALA A 1 89 ? -21.461 -1.093 45.891 1.00 93.88 89 ALA A C 1
ATOM 683 O O . ALA A 1 89 ? -21.083 -1.720 46.876 1.00 93.88 89 ALA A O 1
ATOM 684 N N . ASP A 1 90 ? -22.705 -1.199 45.407 1.00 93.12 90 ASP A N 1
ATOM 685 C CA . ASP A 1 90 ? -23.767 -1.992 46.048 1.00 93.12 90 ASP A CA 1
ATOM 686 C C . ASP A 1 90 ? -23.445 -3.488 46.156 1.00 93.12 90 ASP A C 1
ATOM 688 O O . ASP A 1 90 ? -24.029 -4.187 46.978 1.00 93.12 90 ASP A O 1
ATOM 692 N N . VAL A 1 91 ? -22.535 -3.978 45.314 1.00 93.50 91 VAL A N 1
ATOM 693 C CA . VAL A 1 91 ? -22.122 -5.386 45.241 1.00 93.50 91 VAL A CA 1
ATOM 694 C C . VAL A 1 91 ? -20.630 -5.570 45.542 1.00 93.50 91 VAL A C 1
ATOM 696 O O . VAL A 1 91 ? -20.057 -6.609 45.230 1.00 93.50 91 VAL A O 1
ATOM 699 N N . GLY A 1 92 ? -19.972 -4.558 46.121 1.00 94.88 92 GLY A N 1
ATOM 700 C CA . GLY A 1 92 ? -18.547 -4.624 46.469 1.00 94.88 92 GLY A CA 1
ATOM 701 C C . GLY A 1 92 ? -17.585 -4.550 45.275 1.00 94.88 92 GLY A C 1
ATOM 702 O O . GLY A 1 92 ? -16.403 -4.844 45.418 1.00 94.88 92 GLY A O 1
ATOM 703 N N . LEU A 1 93 ? -18.055 -4.127 44.098 1.00 94.50 93 LEU A N 1
ATOM 704 C CA . LEU A 1 93 ? -17.279 -4.038 42.854 1.00 94.50 93 LEU A CA 1
ATOM 705 C C . LEU A 1 93 ? -16.822 -2.605 42.529 1.00 94.50 93 LEU A C 1
ATOM 707 O O . LEU A 1 93 ? -16.533 -2.297 41.375 1.00 94.50 93 LEU A O 1
ATOM 711 N N . GLY A 1 94 ? -16.749 -1.711 43.521 1.00 94.81 94 GLY A N 1
ATOM 712 C CA . GLY A 1 94 ? -16.399 -0.294 43.317 1.00 94.81 94 GLY A CA 1
ATOM 713 C C . GLY A 1 94 ? -15.047 -0.065 42.624 1.00 94.81 94 GLY A C 1
ATOM 714 O O . GLY A 1 94 ? -14.900 0.902 41.885 1.00 94.81 94 GLY A O 1
ATOM 715 N N . ASN A 1 95 ? -14.101 -0.994 42.797 1.00 92.94 95 ASN A N 1
ATOM 716 C CA . ASN A 1 95 ? -12.770 -0.946 42.180 1.00 92.94 95 ASN A CA 1
ATOM 717 C C . ASN A 1 95 ? -12.696 -1.661 40.820 1.00 92.94 95 ASN A C 1
ATOM 719 O O . ASN A 1 95 ? -11.658 -1.628 40.163 1.00 92.94 95 ASN A O 1
ATOM 723 N N . VAL A 1 96 ? -13.762 -2.351 40.404 1.00 93.25 96 VAL A N 1
ATOM 724 C CA . VAL A 1 96 ? -13.768 -3.136 39.167 1.00 93.25 96 VAL A CA 1
ATOM 725 C C . VAL A 1 96 ? -14.193 -2.250 38.005 1.00 93.25 96 VAL A C 1
ATOM 727 O O . VAL A 1 96 ? -15.318 -1.744 37.958 1.00 93.25 96 VAL A O 1
ATOM 730 N N . ASN A 1 97 ? -13.299 -2.099 37.030 1.00 90.50 97 ASN A N 1
ATOM 731 C CA . ASN A 1 97 ? -13.613 -1.450 35.766 1.00 90.50 97 ASN A CA 1
ATOM 732 C C . ASN A 1 97 ? -13.983 -2.482 34.694 1.00 90.50 97 ASN A C 1
ATOM 734 O O . ASN A 1 97 ? -13.346 -3.528 34.591 1.00 90.50 97 ASN A O 1
ATOM 738 N N . ASN A 1 98 ? -14.979 -2.165 33.866 1.00 88.38 98 ASN A N 1
ATOM 739 C CA . ASN A 1 98 ? -15.301 -2.959 32.681 1.00 88.38 98 ASN A CA 1
ATOM 740 C C . ASN A 1 98 ? -14.580 -2.356 31.472 1.00 88.38 98 ASN A C 1
ATOM 742 O O . ASN A 1 98 ? -15.167 -1.598 30.702 1.00 88.38 98 ASN A O 1
ATOM 746 N N . THR A 1 99 ? -13.283 -2.628 31.369 1.00 92.81 99 THR A N 1
ATOM 747 C CA . THR A 1 99 ? -12.456 -2.187 30.242 1.00 92.81 99 THR A CA 1
ATOM 748 C C . THR A 1 99 ? -12.769 -3.050 29.017 1.00 92.81 99 THR A C 1
ATOM 750 O O . THR A 1 99 ? -12.739 -4.280 29.118 1.00 92.81 99 THR A O 1
ATOM 753 N N . SER A 1 100 ? -13.067 -2.421 27.873 1.00 94.25 100 SER A N 1
ATOM 754 C CA . SER A 1 100 ? -13.309 -3.131 26.610 1.00 94.25 100 SER A CA 1
ATOM 755 C C . SER A 1 100 ? -12.087 -3.963 26.210 1.00 94.25 100 SER A C 1
ATOM 757 O O . SER A 1 100 ? -10.968 -3.637 26.600 1.00 94.25 100 SER A O 1
ATOM 759 N N . ASP A 1 101 ? -12.268 -5.026 25.422 1.00 92.50 101 ASP A N 1
ATOM 760 C CA . ASP A 1 101 ? -11.137 -5.854 24.976 1.00 92.50 101 ASP A CA 1
ATOM 761 C C . ASP A 1 101 ? -10.070 -5.051 24.218 1.00 92.50 101 ASP A C 1
ATOM 763 O O . ASP A 1 101 ? -8.885 -5.342 24.358 1.00 92.50 101 ASP A O 1
ATOM 767 N N . ALA A 1 102 ? -10.478 -4.019 23.473 1.00 93.69 102 ALA A N 1
ATOM 768 C CA . ALA A 1 102 ? -9.571 -3.147 22.729 1.00 93.69 102 ALA A CA 1
ATOM 769 C C . ALA A 1 102 ? -8.725 -2.242 23.642 1.00 93.69 102 ALA A C 1
ATOM 771 O O . ALA A 1 102 ? -7.584 -1.934 23.308 1.00 93.69 102 ALA A O 1
ATOM 772 N N . ASP A 1 103 ? -9.264 -1.852 24.800 1.00 94.75 103 ASP A N 1
ATOM 773 C CA . ASP A 1 103 ? -8.597 -0.957 25.754 1.00 94.75 103 ASP A CA 1
ATOM 774 C C . ASP A 1 103 ? -7.781 -1.719 26.813 1.00 94.75 103 ASP A C 1
ATOM 776 O O . ASP A 1 103 ? -7.172 -1.115 27.702 1.00 94.75 103 ASP A O 1
ATOM 780 N N . LYS A 1 104 ? -7.775 -3.059 26.771 1.00 91.25 104 LYS A N 1
ATOM 781 C CA . LYS A 1 104 ? -6.987 -3.866 27.707 1.00 91.25 104 LYS A CA 1
ATOM 782 C C . LYS A 1 104 ? -5.492 -3.678 27.419 1.00 91.25 104 LYS A C 1
ATOM 784 O O . LYS A 1 104 ? -5.057 -3.919 26.292 1.00 91.25 104 LYS A O 1
ATOM 789 N N . PRO A 1 105 ? -4.674 -3.302 28.421 1.00 91.94 105 PRO A N 1
ATOM 790 C CA . PRO A 1 105 ? -3.243 -3.160 28.212 1.00 91.94 105 PRO A CA 1
ATOM 791 C C . PRO A 1 105 ? -2.616 -4.514 27.874 1.00 91.94 105 PRO A C 1
ATOM 793 O O . PRO A 1 105 ? -2.932 -5.542 28.479 1.00 91.94 105 PRO A O 1
ATOM 796 N N . VAL A 1 106 ? -1.674 -4.503 26.934 1.00 93.75 106 VAL A N 1
ATOM 797 C CA . VAL A 1 106 ? -0.820 -5.660 26.657 1.00 93.75 106 VAL A CA 1
ATOM 798 C C . VAL A 1 106 ? 0.111 -5.868 27.851 1.00 93.75 106 VAL A C 1
ATOM 800 O O . VAL A 1 106 ? 0.729 -4.921 28.341 1.00 93.75 106 VAL A O 1
ATOM 803 N N . SER A 1 107 ? 0.219 -7.107 28.339 1.00 96.00 107 SER A N 1
ATOM 804 C CA . SER A 1 107 ? 1.110 -7.404 29.464 1.00 96.00 107 SER A CA 1
ATOM 805 C C . SER A 1 107 ? 2.573 -7.120 29.100 1.00 96.00 107 SER A C 1
ATOM 807 O O . SER A 1 107 ? 2.983 -7.288 27.948 1.00 96.00 107 SER A O 1
ATOM 809 N N . THR A 1 108 ? 3.392 -6.746 30.085 1.00 96.00 108 THR A N 1
ATOM 810 C CA . THR A 1 108 ? 4.828 -6.492 29.876 1.00 96.00 108 THR A CA 1
ATOM 811 C C . THR A 1 108 ? 5.553 -7.711 29.305 1.00 96.00 108 THR A C 1
ATOM 813 O O . THR A 1 108 ? 6.397 -7.564 28.425 1.00 96.00 108 THR A O 1
ATOM 816 N N . LEU A 1 109 ? 5.178 -8.920 29.741 1.00 95.62 109 LEU A N 1
ATOM 817 C CA . LEU A 1 109 ? 5.708 -10.182 29.219 1.00 95.62 109 LEU A CA 1
ATOM 818 C C . LEU A 1 109 ? 5.324 -10.398 27.752 1.00 95.62 109 LEU A C 1
ATOM 820 O O . LEU A 1 109 ? 6.167 -10.789 26.946 1.00 95.62 109 LEU A O 1
ATOM 824 N N . THR A 1 110 ? 4.072 -10.109 27.388 1.00 95.69 110 THR A N 1
ATOM 825 C CA . THR A 1 110 ? 3.610 -10.198 25.997 1.00 95.69 110 THR A CA 1
ATOM 826 C C . THR A 1 110 ? 4.347 -9.190 25.121 1.00 95.69 110 THR A C 1
ATOM 828 O O . THR A 1 110 ? 4.851 -9.563 24.065 1.00 95.69 110 THR A O 1
ATOM 831 N N . GLN A 1 111 ? 4.484 -7.939 25.567 1.00 95.00 111 GLN A N 1
ATOM 832 C CA . GLN A 1 111 ? 5.221 -6.917 24.824 1.00 95.00 111 GLN A CA 1
ATOM 833 C C . GLN A 1 111 ? 6.702 -7.287 24.662 1.00 95.00 111 GLN A C 1
ATOM 835 O O . GLN A 1 111 ? 7.249 -7.149 23.571 1.00 95.00 111 GLN A O 1
ATOM 840 N N . ALA A 1 112 ? 7.351 -7.803 25.711 1.00 92.56 112 ALA A N 1
ATOM 841 C CA . ALA A 1 112 ? 8.736 -8.265 25.640 1.00 92.56 112 ALA A CA 1
ATOM 842 C C . ALA A 1 112 ? 8.901 -9.423 24.641 1.00 92.56 112 ALA A C 1
ATOM 844 O O . ALA A 1 112 ? 9.828 -9.412 23.829 1.00 92.56 112 ALA A O 1
ATOM 845 N N . ALA A 1 113 ? 7.975 -10.386 24.645 1.00 91.69 113 ALA A N 1
ATOM 846 C CA . ALA A 1 113 ? 7.969 -11.488 23.688 1.00 91.69 113 ALA A CA 1
ATOM 847 C C . ALA A 1 113 ? 7.760 -11.005 22.242 1.00 91.69 113 ALA A C 1
ATOM 849 O O . ALA A 1 113 ? 8.427 -11.505 21.337 1.00 91.69 113 ALA A O 1
ATOM 850 N N . LEU A 1 114 ? 6.879 -10.022 22.019 1.00 91.31 114 LEU A N 1
ATOM 851 C CA . LEU A 1 114 ? 6.661 -9.403 20.706 1.00 91.31 114 LEU A CA 1
ATOM 852 C C . LEU A 1 114 ? 7.902 -8.645 20.224 1.00 91.31 114 LEU A C 1
ATOM 854 O O . LEU A 1 114 ? 8.335 -8.850 19.092 1.00 91.31 114 LEU A O 1
ATOM 858 N N . ASN A 1 115 ? 8.530 -7.849 21.089 1.00 89.44 115 ASN A N 1
ATOM 859 C CA . ASN A 1 115 ? 9.771 -7.142 20.764 1.00 89.44 115 ASN A CA 1
ATOM 860 C C . ASN A 1 115 ? 10.890 -8.124 20.374 1.00 89.44 115 ASN A C 1
ATOM 862 O O . ASN A 1 115 ? 11.652 -7.867 19.445 1.00 89.44 115 ASN A O 1
ATOM 866 N N . ALA A 1 116 ? 10.952 -9.294 21.016 1.00 89.06 116 ALA A N 1
ATOM 867 C CA . ALA A 1 116 ? 11.918 -10.335 20.670 1.00 89.06 116 ALA A CA 1
ATOM 868 C C . ALA A 1 116 ? 11.672 -10.980 19.289 1.00 89.06 116 ALA A C 1
ATOM 870 O O . ALA A 1 116 ? 12.610 -11.521 18.700 1.00 89.06 116 ALA A O 1
ATOM 871 N N . LYS A 1 117 ? 10.453 -10.909 18.729 1.00 84.38 117 LYS A N 1
ATOM 872 C CA . LYS A 1 117 ? 10.167 -11.397 17.365 1.00 84.38 117 LYS A CA 1
ATOM 873 C C . LYS A 1 117 ? 10.804 -10.530 16.280 1.00 84.38 117 LYS A C 1
ATOM 875 O O . LYS A 1 117 ? 11.164 -11.050 15.228 1.00 84.38 117 LYS A O 1
ATOM 880 N N . GLN A 1 118 ? 11.013 -9.237 16.531 1.00 71.00 118 GLN A N 1
ATOM 881 C CA . GLN A 1 118 ? 11.701 -8.361 15.578 1.00 71.00 118 GLN A CA 1
ATOM 882 C C . GLN A 1 118 ? 13.149 -8.813 15.336 1.00 71.00 118 GLN A C 1
ATOM 884 O O . GLN A 1 118 ? 13.602 -8.822 14.196 1.00 71.00 118 GLN A O 1
ATOM 889 N N . ASN A 1 119 ? 13.841 -9.300 16.371 1.00 67.31 119 ASN A N 1
ATOM 890 C CA . ASN A 1 119 ? 15.196 -9.849 16.234 1.00 67.31 119 ASN A CA 1
ATOM 891 C C . ASN A 1 119 ? 15.253 -11.109 15.354 1.00 67.31 119 ASN A C 1
ATOM 893 O O . ASN A 1 119 ? 16.323 -11.468 14.873 1.00 67.31 119 ASN A O 1
ATOM 897 N N . THR A 1 120 ? 14.122 -11.788 15.136 1.00 66.81 120 THR A N 1
ATOM 898 C CA . THR A 1 120 ? 14.049 -12.964 14.255 1.00 66.81 120 THR A CA 1
ATOM 899 C C . THR A 1 120 ? 13.912 -12.581 12.775 1.00 66.81 120 THR A C 1
ATOM 901 O O . THR A 1 120 ? 14.215 -13.394 11.909 1.00 66.81 120 THR A O 1
ATOM 904 N N . LEU A 1 121 ? 13.514 -11.340 12.474 1.00 74.94 121 LEU A N 1
ATOM 905 C CA . LEU A 1 121 ? 13.418 -10.765 11.126 1.00 74.94 121 LEU A CA 1
ATOM 906 C C . LEU A 1 121 ? 14.708 -10.006 10.773 1.00 74.94 121 LEU A C 1
ATOM 908 O O . LEU A 1 121 ? 14.682 -8.826 10.425 1.00 74.94 121 LEU A O 1
ATOM 912 N N . ALA A 1 122 ? 15.860 -10.659 10.914 1.00 83.06 122 ALA A N 1
ATOM 913 C CA . ALA A 1 122 ? 17.137 -10.039 10.578 1.00 83.06 122 ALA A CA 1
ATOM 914 C C . ALA A 1 122 ? 17.217 -9.717 9.072 1.00 83.06 122 ALA A C 1
ATOM 916 O O . ALA A 1 122 ? 16.714 -10.464 8.226 1.00 83.06 122 ALA A O 1
ATOM 917 N N . ALA A 1 123 ? 17.877 -8.611 8.720 1.00 85.25 123 ALA A N 1
ATOM 918 C CA . ALA A 1 123 ? 18.239 -8.345 7.331 1.00 85.25 123 ALA A CA 1
ATOM 919 C C . ALA A 1 123 ? 19.202 -9.434 6.829 1.00 85.25 123 ALA A C 1
ATOM 921 O O . ALA A 1 123 ? 20.057 -9.910 7.577 1.00 85.25 123 ALA A O 1
ATOM 922 N N . ALA A 1 124 ? 19.070 -9.830 5.562 1.00 91.94 124 ALA A N 1
ATOM 923 C CA . ALA A 1 124 ? 20.010 -10.773 4.968 1.00 91.94 124 ALA A CA 1
ATOM 924 C C . ALA A 1 124 ? 21.399 -10.133 4.827 1.00 91.94 124 ALA A C 1
ATOM 926 O O . ALA A 1 124 ? 21.526 -8.947 4.510 1.00 91.94 124 ALA A O 1
ATOM 927 N N . SER A 1 125 ? 22.435 -10.940 5.027 1.00 90.62 125 SER A N 1
ATOM 928 C CA . SER A 1 125 ? 23.839 -10.556 4.870 1.00 90.62 125 SER A CA 1
ATOM 929 C C . SER A 1 125 ? 24.551 -11.506 3.907 1.00 90.62 125 SER A C 1
ATOM 931 O O . SER A 1 125 ? 23.985 -12.506 3.465 1.00 90.62 125 SER A O 1
ATOM 933 N N . ASP A 1 126 ? 25.818 -11.221 3.622 1.00 89.56 126 ASP A N 1
ATOM 934 C CA . ASP A 1 126 ? 26.724 -12.111 2.888 1.00 89.56 126 ASP A CA 1
ATOM 935 C C . ASP A 1 126 ? 27.001 -13.432 3.636 1.00 89.56 126 ASP A C 1
ATOM 937 O O . ASP A 1 126 ? 27.453 -14.403 3.030 1.00 89.56 126 ASP A O 1
ATOM 941 N N . LYS A 1 127 ? 26.726 -13.488 4.948 1.00 88.88 127 LYS A N 1
ATOM 942 C CA . LYS A 1 127 ? 27.035 -14.638 5.821 1.00 88.88 127 LYS A CA 1
ATOM 943 C C . LYS A 1 127 ? 25.811 -15.417 6.289 1.00 88.88 127 LYS A C 1
ATOM 945 O O . LYS A 1 127 ? 25.938 -16.593 6.619 1.00 88.88 127 LYS A O 1
ATOM 950 N N . ALA A 1 128 ? 24.637 -14.794 6.328 1.00 89.75 128 ALA A N 1
ATOM 951 C CA . ALA A 1 128 ? 23.416 -15.400 6.853 1.00 89.75 128 ALA A CA 1
ATOM 952 C C . ALA A 1 128 ? 22.170 -14.934 6.091 1.00 89.75 128 ALA A C 1
ATOM 954 O O . ALA A 1 128 ? 22.054 -13.765 5.717 1.00 89.75 128 ALA A O 1
ATOM 955 N N . ALA A 1 129 ? 21.223 -15.858 5.904 1.00 89.25 129 ALA A N 1
ATOM 956 C CA . ALA A 1 129 ? 19.899 -15.540 5.380 1.00 89.25 129 ALA A CA 1
ATOM 957 C C . ALA A 1 129 ? 19.095 -14.697 6.386 1.00 89.25 129 ALA A C 1
ATOM 959 O O . ALA A 1 129 ? 19.311 -14.781 7.595 1.00 89.25 129 ALA A O 1
ATOM 960 N N . GLY A 1 130 ? 18.162 -13.904 5.866 1.00 90.44 130 GLY A N 1
ATOM 961 C CA . GLY A 1 130 ? 17.283 -13.034 6.645 1.00 90.44 130 GLY A CA 1
ATOM 962 C C . GLY A 1 130 ? 15.932 -12.890 5.950 1.00 90.44 130 GLY A C 1
ATOM 963 O O . GLY A 1 130 ? 15.335 -13.887 5.556 1.00 90.44 130 GLY A O 1
ATOM 964 N N . LEU A 1 131 ? 15.485 -11.654 5.713 1.00 89.62 131 LEU A N 1
ATOM 965 C CA . LEU A 1 131 ? 14.284 -11.345 4.906 1.00 89.62 131 LEU A CA 1
ATOM 966 C C . LEU A 1 131 ? 14.325 -11.882 3.458 1.00 89.62 131 LEU A C 1
ATOM 968 O O . LEU A 1 131 ? 13.299 -11.946 2.788 1.00 89.62 131 LEU A O 1
ATOM 972 N N . MET A 1 132 ? 15.510 -12.252 2.979 1.00 92.75 132 MET A N 1
ATOM 973 C CA . MET A 1 132 ? 15.763 -12.901 1.694 1.00 92.75 132 MET A CA 1
ATOM 974 C C . MET A 1 132 ? 16.864 -13.955 1.869 1.00 92.75 132 MET A C 1
ATOM 976 O O . MET A 1 132 ? 17.551 -13.992 2.900 1.00 92.75 132 MET A O 1
ATOM 980 N N . SER A 1 133 ? 17.045 -14.823 0.873 1.00 93.50 133 SER A N 1
ATOM 981 C CA . SER A 1 133 ? 18.118 -15.818 0.909 1.00 93.50 133 SER A CA 1
ATOM 982 C C . SER A 1 133 ? 19.497 -15.143 0.849 1.00 93.50 133 SER A C 1
ATOM 984 O O . SER A 1 133 ? 19.655 -14.073 0.253 1.00 93.50 133 SER A O 1
ATOM 986 N N . LYS A 1 134 ? 20.519 -15.781 1.443 1.00 92.75 134 LYS A N 1
ATOM 987 C CA . LYS A 1 134 ? 21.914 -15.311 1.333 1.00 92.75 134 LYS A CA 1
ATOM 988 C C . LYS A 1 134 ? 22.348 -15.206 -0.135 1.00 92.75 134 LYS A C 1
ATOM 990 O O . LYS A 1 134 ? 23.047 -14.275 -0.515 1.00 92.75 134 LYS A O 1
ATOM 995 N N . ASP A 1 135 ? 21.882 -16.143 -0.961 1.00 93.44 135 ASP A N 1
ATOM 996 C CA . ASP A 1 135 ? 22.265 -16.233 -2.365 1.00 93.44 135 ASP A CA 1
ATOM 997 C C . ASP A 1 135 ? 21.649 -15.087 -3.170 1.00 93.44 135 ASP A C 1
ATOM 999 O O . ASP A 1 135 ? 22.326 -14.488 -4.002 1.00 93.44 135 ASP A O 1
ATOM 1003 N N . ASP A 1 136 ? 20.398 -14.718 -2.890 1.00 94.75 136 ASP A N 1
ATOM 1004 C CA . ASP A 1 136 ? 19.756 -13.586 -3.562 1.00 94.75 136 ASP A CA 1
ATOM 1005 C C . ASP A 1 136 ? 20.333 -12.244 -3.106 1.00 94.75 136 ASP A C 1
ATOM 1007 O O . ASP A 1 136 ? 20.454 -11.330 -3.921 1.00 94.75 136 ASP A O 1
ATOM 1011 N N . LYS A 1 137 ? 20.764 -12.128 -1.843 1.00 93.44 137 LYS A N 1
ATOM 1012 C CA . LYS A 1 137 ? 21.484 -10.940 -1.362 1.00 93.44 137 LYS A CA 1
ATOM 1013 C C . LYS A 1 137 ? 22.832 -10.775 -2.065 1.00 93.44 137 LYS A C 1
ATOM 1015 O O . LYS A 1 137 ? 23.127 -9.683 -2.532 1.00 93.44 137 LYS A O 1
ATOM 1020 N N . ILE A 1 138 ? 23.605 -11.854 -2.206 1.00 93.31 138 ILE A N 1
ATOM 1021 C CA . ILE A 1 138 ? 24.886 -11.841 -2.931 1.00 93.31 138 ILE A CA 1
ATOM 1022 C C . ILE A 1 138 ? 24.679 -11.452 -4.400 1.00 93.31 138 ILE A C 1
ATOM 1024 O O . ILE A 1 138 ? 25.437 -10.640 -4.935 1.00 93.31 138 ILE A O 1
ATOM 1028 N N . LYS A 1 139 ? 23.638 -11.990 -5.052 1.00 92.62 139 LYS A N 1
ATOM 1029 C CA . LYS A 1 139 ? 23.281 -11.591 -6.422 1.00 92.62 139 LYS A CA 1
ATOM 1030 C C . LYS A 1 139 ? 22.971 -10.100 -6.494 1.00 92.62 139 LYS A C 1
ATOM 1032 O O . LYS A 1 139 ? 23.492 -9.437 -7.381 1.00 92.62 139 LYS A O 1
ATOM 1037 N N . LEU A 1 140 ? 22.164 -9.576 -5.570 1.00 91.38 140 LEU A N 1
ATOM 1038 C CA . LEU A 1 140 ? 21.784 -8.164 -5.556 1.00 91.38 140 LEU A CA 1
ATOM 1039 C C . LEU A 1 140 ? 22.979 -7.238 -5.283 1.00 91.38 140 LEU A C 1
ATOM 1041 O O . LEU A 1 140 ? 23.120 -6.235 -5.970 1.00 91.38 140 LEU A O 1
ATOM 1045 N N . ASP A 1 141 ? 23.867 -7.597 -4.353 1.00 90.62 141 ASP A N 1
ATOM 1046 C CA . ASP A 1 141 ? 25.088 -6.830 -4.047 1.00 90.62 141 ASP A CA 1
ATOM 1047 C C . ASP A 1 141 ? 26.078 -6.800 -5.219 1.00 90.62 141 ASP A C 1
ATOM 1049 O O . ASP A 1 141 ? 26.862 -5.864 -5.357 1.00 90.62 141 ASP A O 1
ATOM 1053 N N . SER A 1 142 ? 26.037 -7.823 -6.077 1.00 90.38 142 SER A N 1
ATOM 1054 C CA . SER A 1 142 ? 26.862 -7.900 -7.287 1.00 90.38 142 SER A CA 1
ATOM 1055 C C . SER A 1 142 ? 26.309 -7.054 -8.438 1.00 90.38 142 SER A C 1
ATOM 1057 O O . SER A 1 142 ? 26.985 -6.867 -9.451 1.00 90.38 142 SER A O 1
ATOM 1059 N N . ILE A 1 143 ? 25.083 -6.543 -8.312 1.00 90.06 143 ILE A N 1
ATOM 1060 C CA . ILE A 1 143 ? 24.470 -5.663 -9.302 1.00 90.06 143 ILE A CA 1
ATOM 1061 C C . ILE A 1 143 ? 24.859 -4.229 -8.946 1.00 90.06 143 ILE A C 1
ATOM 1063 O O . ILE A 1 143 ? 24.365 -3.653 -7.978 1.00 90.06 143 ILE A O 1
ATOM 1067 N N . ALA A 1 144 ? 25.740 -3.632 -9.751 1.00 87.06 144 ALA A N 1
ATOM 1068 C CA . ALA A 1 144 ? 26.054 -2.213 -9.630 1.00 87.06 144 ALA A CA 1
ATOM 1069 C C . ALA A 1 144 ? 24.777 -1.366 -9.766 1.00 87.06 144 ALA A C 1
ATOM 1071 O O . ALA A 1 144 ? 23.871 -1.700 -10.538 1.00 87.06 144 ALA A O 1
ATOM 1072 N N . THR A 1 145 ? 24.711 -0.240 -9.051 1.00 84.00 145 THR A N 1
ATOM 1073 C CA . THR A 1 145 ? 23.624 0.730 -9.215 1.00 84.00 145 THR A CA 1
ATOM 1074 C C . THR A 1 145 ? 23.466 1.059 -10.698 1.00 84.00 145 THR A C 1
ATOM 1076 O O . THR A 1 145 ? 24.430 1.447 -11.356 1.00 84.00 145 THR A O 1
ATOM 1079 N N . SER A 1 146 ? 22.255 0.882 -11.228 1.00 82.88 146 SER A N 1
ATOM 1080 C CA . SER A 1 146 ? 21.943 1.109 -12.645 1.00 82.88 146 SER A CA 1
ATOM 1081 C C . SER A 1 146 ? 22.613 0.149 -13.646 1.00 82.88 146 SER A C 1
ATOM 1083 O O . SER A 1 146 ? 22.716 0.501 -14.816 1.00 82.88 146 SER A O 1
ATOM 1085 N N . ALA A 1 147 ? 23.009 -1.073 -13.262 1.00 80.69 147 ALA A N 1
ATOM 1086 C CA . ALA A 1 147 ? 23.615 -2.051 -14.187 1.00 80.69 147 ALA A CA 1
ATOM 1087 C C . ALA A 1 147 ? 22.747 -2.399 -15.420 1.00 80.69 147 ALA A C 1
ATOM 1089 O O . ALA A 1 147 ? 23.285 -2.745 -16.467 1.00 80.69 147 ALA A O 1
ATOM 1090 N N . ASN A 1 148 ? 21.418 -2.258 -15.323 1.00 75.94 148 ASN A N 1
ATOM 1091 C CA . ASN A 1 148 ? 20.488 -2.451 -16.446 1.00 75.94 148 ASN A CA 1
ATOM 1092 C C . ASN A 1 148 ? 20.155 -1.156 -17.199 1.00 75.94 148 ASN A C 1
ATOM 1094 O O . ASN A 1 148 ? 19.320 -1.173 -18.105 1.00 75.94 148 ASN A O 1
ATOM 1098 N N . ASN A 1 149 ? 20.763 -0.026 -16.835 1.00 74.75 149 ASN A N 1
ATOM 1099 C CA . ASN A 1 149 ? 20.635 1.188 -17.623 1.00 74.75 149 ASN A CA 1
ATOM 1100 C C . ASN A 1 149 ? 21.491 1.026 -18.879 1.00 74.75 149 ASN A C 1
ATOM 1102 O O . ASN A 1 149 ? 22.657 1.419 -18.916 1.00 74.75 149 ASN A O 1
ATOM 1106 N N . TYR A 1 150 ? 20.907 0.397 -19.897 1.00 71.56 150 TYR A N 1
ATOM 1107 C CA . TYR A 1 150 ? 21.469 0.359 -21.234 1.00 71.56 150 TYR A CA 1
ATOM 1108 C C . TYR A 1 150 ? 21.460 1.782 -21.803 1.00 71.56 150 TYR A C 1
ATOM 1110 O O . TYR A 1 150 ? 20.527 2.214 -22.477 1.00 71.56 150 TYR A O 1
ATOM 1118 N N . ALA A 1 151 ? 22.501 2.541 -21.473 1.00 70.81 151 ALA A N 1
ATOM 1119 C CA . ALA A 1 151 ? 22.791 3.799 -22.126 1.00 70.81 151 ALA A CA 1
ATOM 1120 C C . ALA A 1 151 ? 23.329 3.464 -23.518 1.00 70.81 151 ALA A C 1
ATOM 1122 O O . ALA A 1 151 ? 24.448 2.964 -23.657 1.00 70.81 151 ALA A O 1
ATOM 1123 N N . HIS A 1 152 ? 22.527 3.720 -24.553 1.00 68.19 152 HIS A N 1
ATOM 1124 C CA . HIS A 1 152 ? 23.043 3.720 -25.916 1.00 68.19 152 HIS A CA 1
ATOM 1125 C C . HIS A 1 152 ? 24.271 4.643 -25.965 1.00 68.19 152 HIS A C 1
ATOM 1127 O O . HIS A 1 152 ? 24.192 5.763 -25.447 1.00 68.19 152 HIS A O 1
ATOM 1133 N N . PRO A 1 153 ? 25.400 4.211 -26.559 1.00 70.56 153 PRO A N 1
ATOM 1134 C CA . PRO A 1 153 ? 26.547 5.085 -26.741 1.00 70.56 153 PRO A CA 1
ATOM 1135 C C . PRO A 1 153 ? 26.083 6.385 -27.397 1.00 70.56 153 PRO A C 1
ATOM 1137 O O . PRO A 1 153 ? 25.353 6.349 -28.390 1.00 70.56 153 PRO A O 1
ATOM 1140 N N . THR A 1 154 ? 26.478 7.529 -26.842 1.00 65.88 154 THR A N 1
ATOM 1141 C CA . THR A 1 154 ? 26.220 8.833 -27.453 1.00 65.88 154 THR A CA 1
ATOM 1142 C C . THR A 1 154 ? 26.967 8.893 -28.784 1.00 65.88 154 THR A C 1
ATOM 1144 O O . THR A 1 154 ? 28.153 9.215 -28.820 1.00 65.88 154 THR A O 1
ATOM 1147 N N . ALA A 1 155 ? 26.304 8.521 -29.876 1.00 69.25 155 ALA A N 1
ATOM 1148 C CA . ALA A 1 155 ? 26.831 8.678 -31.221 1.00 69.25 155 ALA A CA 1
ATOM 1149 C C . ALA A 1 155 ? 26.505 10.090 -31.718 1.00 69.25 155 ALA A C 1
ATOM 1151 O O . ALA A 1 155 ? 25.393 10.588 -31.531 1.00 69.25 155 ALA A O 1
ATOM 1152 N N . THR A 1 156 ? 27.469 10.744 -32.362 1.00 71.25 156 THR A N 1
ATOM 1153 C CA . THR A 1 156 ? 27.204 11.978 -33.104 1.00 71.25 156 THR A CA 1
ATOM 1154 C C . THR A 1 156 ? 26.206 11.656 -34.214 1.00 71.25 156 THR A C 1
ATOM 1156 O O . THR A 1 156 ? 26.484 10.814 -35.065 1.00 71.25 156 THR A O 1
ATOM 1159 N N . ALA A 1 157 ? 25.034 12.292 -34.195 1.00 77.06 157 ALA A N 1
ATOM 1160 C CA . ALA A 1 157 ? 24.050 12.121 -35.254 1.00 77.06 157 ALA A CA 1
ATOM 1161 C C . ALA A 1 157 ? 24.649 12.602 -36.583 1.00 77.06 157 ALA A C 1
ATOM 1163 O O . ALA A 1 157 ? 25.008 13.771 -36.727 1.00 77.06 157 ALA A O 1
ATOM 1164 N N . TYR A 1 158 ? 24.771 11.696 -37.548 1.00 77.81 158 TYR A N 1
ATOM 1165 C CA . TYR A 1 158 ? 25.145 12.054 -38.909 1.00 77.81 158 TYR A CA 1
ATOM 1166 C C . TYR A 1 158 ? 23.905 12.565 -39.644 1.00 77.81 158 TYR A C 1
ATOM 1168 O O . TYR A 1 158 ? 22.804 12.038 -39.474 1.00 77.81 158 TYR A O 1
ATOM 1176 N N . THR A 1 159 ? 24.070 13.604 -40.460 1.00 83.00 159 THR A N 1
ATOM 1177 C CA . THR A 1 159 ? 23.011 14.081 -41.356 1.00 83.00 159 THR A CA 1
ATOM 1178 C C . THR A 1 159 ? 22.582 12.970 -42.314 1.00 83.00 159 THR A C 1
ATOM 1180 O O . THR A 1 159 ? 23.384 12.103 -42.654 1.00 83.00 159 THR A O 1
ATOM 1183 N N . SER A 1 160 ? 21.337 12.992 -42.791 1.00 84.50 160 SER A N 1
ATOM 1184 C CA . SER A 1 160 ? 20.879 12.034 -43.804 1.00 84.50 160 SER A CA 1
ATOM 1185 C C . SER A 1 160 ? 21.751 12.117 -45.061 1.00 84.50 160 SER A C 1
ATOM 1187 O O . SER A 1 160 ? 21.939 13.204 -45.607 1.00 84.50 160 SER A O 1
ATOM 1189 N N . GLY A 1 161 ? 22.260 10.984 -45.540 1.00 90.00 161 GLY A N 1
ATOM 1190 C CA . GLY A 1 161 ? 23.102 10.933 -46.731 1.00 90.00 161 GLY A CA 1
ATOM 1191 C C . GLY A 1 161 ? 23.664 9.539 -46.993 1.00 90.00 161 GLY A C 1
ATOM 1192 O O . GLY A 1 161 ? 23.375 8.590 -46.265 1.00 90.00 161 GLY A O 1
ATOM 1193 N N . LEU A 1 162 ? 24.478 9.424 -48.042 1.00 91.06 162 LEU A N 1
ATOM 1194 C CA . 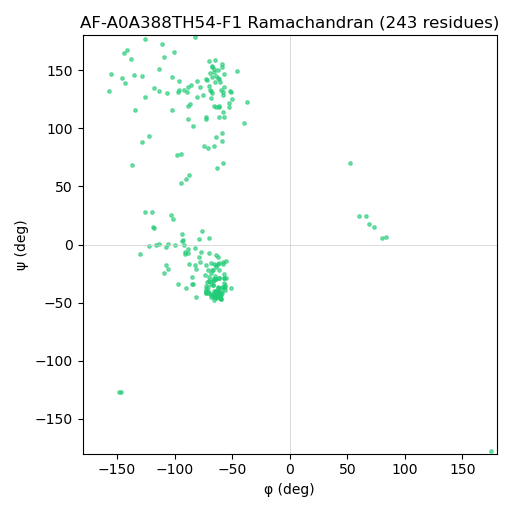LEU A 1 162 ? 25.228 8.209 -48.355 1.00 91.06 162 LEU A CA 1
ATOM 1195 C C . LEU A 1 162 ? 26.557 8.231 -47.596 1.00 91.06 162 LEU A C 1
ATOM 1197 O O . LEU A 1 162 ? 27.374 9.132 -47.792 1.00 91.06 162 LEU A O 1
ATOM 1201 N N . TYR A 1 163 ? 26.783 7.231 -46.749 1.00 92.50 163 TYR A N 1
ATOM 1202 C CA . TYR A 1 163 ? 28.002 7.094 -45.955 1.00 92.50 163 TYR A CA 1
ATOM 1203 C C . TYR A 1 163 ? 28.599 5.706 -46.132 1.00 92.50 163 TYR A C 1
ATOM 1205 O O . TYR A 1 163 ? 27.879 4.711 -46.206 1.00 92.50 163 TYR A O 1
ATOM 1213 N N . LYS A 1 164 ? 29.928 5.641 -46.116 1.00 90.88 164 LYS A N 1
ATOM 1214 C CA . LYS A 1 164 ? 30.650 4.409 -45.808 1.00 90.88 164 LYS A CA 1
ATOM 1215 C C . LYS A 1 164 ? 30.871 4.343 -44.306 1.00 90.88 164 LYS A C 1
ATOM 1217 O O . LYS A 1 164 ? 31.287 5.322 -43.680 1.00 90.88 164 LYS A O 1
ATOM 1222 N N . VAL A 1 165 ? 30.545 3.192 -43.740 1.00 90.62 165 VAL A N 1
ATOM 1223 C CA . VAL A 1 165 ? 30.528 2.969 -42.300 1.00 90.62 165 VAL A CA 1
ATOM 1224 C C . VAL A 1 165 ? 31.612 1.966 -41.941 1.00 90.62 165 VAL A C 1
ATOM 1226 O O . VAL A 1 165 ? 31.719 0.913 -42.566 1.00 90.62 165 VAL A O 1
ATOM 1229 N N . THR A 1 166 ? 32.397 2.291 -40.922 1.00 89.31 166 THR A N 1
ATOM 1230 C CA . THR A 1 166 ? 33.351 1.363 -40.316 1.00 89.31 166 THR A CA 1
ATOM 1231 C C . THR A 1 166 ? 32.706 0.745 -39.086 1.00 89.31 166 THR A C 1
ATOM 1233 O O . THR A 1 166 ? 32.161 1.469 -38.251 1.00 89.31 166 THR A O 1
ATOM 1236 N N . VAL A 1 167 ? 32.777 -0.581 -38.966 1.00 90.25 167 VAL A N 1
ATOM 1237 C CA . VAL A 1 167 ? 32.322 -1.317 -37.780 1.00 90.25 167 VAL A CA 1
ATOM 1238 C C . VAL A 1 167 ? 33.498 -1.974 -37.062 1.00 90.25 167 VAL A C 1
ATOM 1240 O O . VAL A 1 167 ? 34.503 -2.314 -37.685 1.00 90.25 167 VAL A O 1
ATOM 1243 N N . ASN A 1 168 ? 33.390 -2.152 -35.747 1.00 86.75 168 ASN A N 1
ATOM 1244 C CA . ASN A 1 168 ? 34.332 -2.981 -34.990 1.00 86.75 168 ASN A CA 1
ATOM 1245 C C . ASN A 1 168 ? 33.962 -4.478 -35.076 1.00 86.75 168 ASN A C 1
ATOM 1247 O O . ASN A 1 168 ? 32.941 -4.849 -35.650 1.00 86.75 168 ASN A O 1
ATOM 1251 N N . GLY A 1 169 ? 34.765 -5.347 -34.452 1.00 89.12 169 GLY A N 1
ATOM 1252 C CA . GLY A 1 169 ? 34.512 -6.797 -34.416 1.00 89.12 169 GLY A CA 1
ATOM 1253 C C . GLY A 1 169 ? 33.233 -7.229 -33.679 1.00 89.12 169 GLY A C 1
ATOM 1254 O O . GLY A 1 169 ? 32.861 -8.393 -33.756 1.00 89.12 169 GLY A O 1
ATOM 1255 N N . LEU A 1 170 ? 32.555 -6.307 -32.987 1.00 87.25 170 LEU A N 1
ATOM 1256 C CA . LEU A 1 170 ? 31.258 -6.520 -32.332 1.00 87.25 170 LEU A CA 1
ATOM 1257 C C . LEU A 1 170 ? 30.084 -5.986 -33.177 1.00 87.25 170 LEU A C 1
ATOM 1259 O O . LEU A 1 170 ? 28.938 -6.072 -32.750 1.00 87.25 170 LEU A O 1
ATOM 1263 N N . GLY A 1 171 ? 30.350 -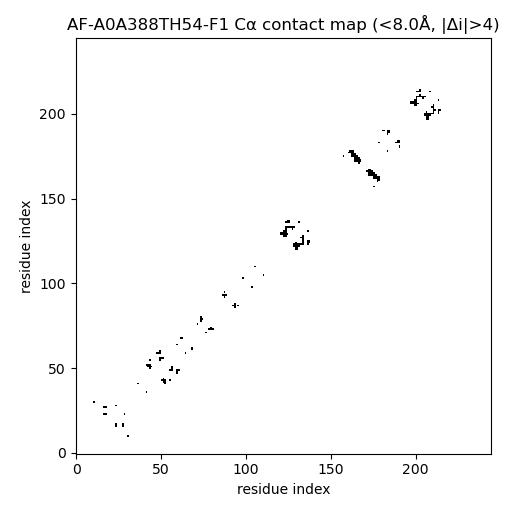5.412 -34.357 1.00 84.25 171 GLY A N 1
ATOM 1264 C CA . GLY A 1 171 ? 29.333 -4.852 -35.252 1.00 84.25 171 GLY A CA 1
ATOM 1265 C C . GLY A 1 171 ? 28.888 -3.422 -34.923 1.00 84.25 171 GLY A C 1
ATOM 1266 O O . GLY A 1 171 ? 27.977 -2.911 -35.570 1.00 84.25 171 GLY A O 1
ATOM 1267 N N . HIS A 1 172 ? 29.512 -2.738 -33.957 1.00 83.12 172 HIS A N 1
ATOM 1268 C CA . HIS A 1 172 ? 29.191 -1.337 -33.665 1.00 83.12 172 HIS A CA 1
ATOM 1269 C C . HIS A 1 172 ? 29.831 -0.403 -34.688 1.00 83.12 172 HIS A C 1
ATOM 1271 O O . HIS A 1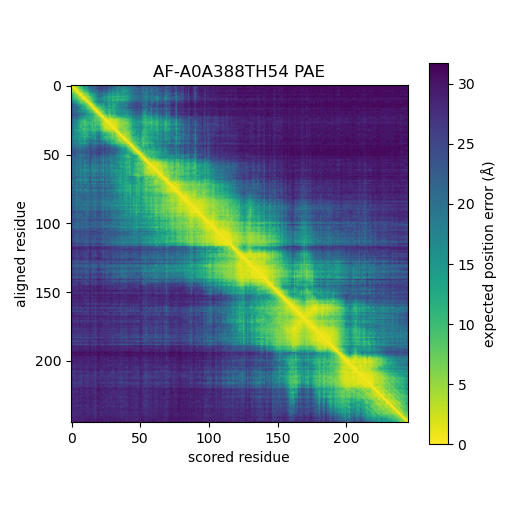 172 ? 31.022 -0.527 -34.975 1.00 83.12 172 HIS A O 1
ATOM 1277 N N . VAL A 1 173 ? 29.061 0.572 -35.171 1.00 86.81 173 VAL A N 1
ATOM 1278 C CA . VAL A 1 173 ? 29.553 1.664 -36.019 1.00 86.81 173 VAL A CA 1
ATOM 1279 C C . VAL A 1 173 ? 30.542 2.527 -35.235 1.00 86.81 173 VAL A C 1
ATOM 1281 O O . VAL A 1 173 ? 30.178 3.125 -34.226 1.00 86.81 173 VAL A O 1
ATOM 1284 N N . THR A 1 174 ? 31.790 2.601 -35.693 1.00 85.81 174 THR A N 1
ATOM 1285 C CA . THR A 1 174 ? 32.867 3.386 -35.064 1.00 85.81 174 THR A CA 1
ATOM 1286 C C . THR A 1 174 ? 33.218 4.654 -35.832 1.00 85.81 174 THR A C 1
ATOM 1288 O O . THR A 1 174 ? 33.775 5.583 -35.252 1.00 85.81 174 THR A O 1
ATOM 1291 N N . ALA A 1 175 ? 32.888 4.718 -37.122 1.00 86.69 175 ALA A N 1
ATOM 1292 C CA . ALA A 1 175 ? 33.046 5.912 -37.942 1.00 86.69 175 ALA A CA 1
ATOM 1293 C C . ALA A 1 175 ? 32.070 5.884 -39.122 1.00 86.69 175 ALA A C 1
ATOM 1295 O O . ALA A 1 175 ? 31.805 4.822 -39.687 1.00 86.69 175 ALA A O 1
ATOM 1296 N N . ALA A 1 176 ? 31.596 7.057 -39.536 1.00 90.12 176 ALA A N 1
ATOM 1297 C CA . ALA A 1 176 ? 30.894 7.247 -40.798 1.00 90.12 176 ALA A CA 1
ATOM 1298 C C . ALA A 1 176 ? 31.578 8.364 -41.592 1.00 90.12 176 ALA A C 1
ATOM 1300 O O . ALA A 1 176 ? 31.789 9.463 -41.084 1.00 90.12 176 ALA A O 1
ATOM 1301 N N . THR A 1 177 ? 31.942 8.080 -42.840 1.00 91.12 177 THR A N 1
ATOM 1302 C CA . THR A 1 177 ? 32.517 9.059 -43.776 1.00 91.12 177 THR A CA 1
ATOM 1303 C C . THR A 1 177 ? 31.583 9.194 -44.968 1.00 91.12 177 THR A C 1
ATOM 1305 O O . THR A 1 177 ? 31.098 8.182 -45.473 1.00 91.12 177 THR A O 1
ATOM 1308 N N . ALA A 1 178 ? 31.303 10.422 -45.409 1.00 92.81 178 ALA A N 1
ATOM 1309 C CA . ALA A 1 178 ? 30.446 10.646 -46.572 1.00 92.81 178 ALA A CA 1
ATOM 1310 C C . ALA A 1 178 ? 31.018 9.922 -47.801 1.00 92.81 178 ALA A C 1
ATOM 1312 O O . ALA A 1 178 ? 32.228 9.961 -48.047 1.00 92.81 178 ALA A O 1
ATOM 1313 N N . ALA A 1 179 ? 30.156 9.240 -48.552 1.00 92.88 179 ALA A N 1
ATOM 1314 C CA . ALA A 1 179 ? 30.553 8.571 -49.780 1.00 92.88 179 ALA A CA 1
ATOM 1315 C C . ALA A 1 179 ? 30.897 9.613 -50.853 1.00 92.88 179 ALA A C 1
ATOM 1317 O O . ALA A 1 179 ? 30.160 10.575 -51.074 1.00 92.88 179 ALA A O 1
ATOM 1318 N N . THR A 1 180 ? 32.022 9.418 -51.529 1.00 93.38 180 THR A N 1
ATOM 1319 C CA . THR A 1 180 ? 32.475 10.272 -52.629 1.00 93.38 180 THR A CA 1
ATOM 1320 C C . THR A 1 180 ? 32.169 9.631 -53.979 1.00 93.38 180 THR A C 1
ATOM 1322 O O . THR A 1 180 ? 31.926 8.429 -54.085 1.00 93.38 180 THR A O 1
ATOM 1325 N N . LYS A 1 181 ? 32.256 10.420 -55.055 1.00 90.56 181 LYS A N 1
ATOM 1326 C CA . LYS A 1 181 ? 32.166 9.894 -56.424 1.00 90.56 181 LYS A CA 1
ATOM 1327 C C . LYS A 1 181 ? 33.207 8.798 -56.695 1.00 90.56 181 LYS A C 1
ATOM 1329 O O . LYS A 1 181 ? 32.884 7.838 -57.382 1.00 90.56 181 LYS A O 1
ATOM 1334 N N . ALA A 1 182 ? 34.406 8.912 -56.117 1.00 91.81 182 ALA A N 1
ATOM 1335 C CA . ALA A 1 182 ? 35.449 7.895 -56.236 1.00 91.81 182 ALA A CA 1
ATOM 1336 C C . ALA A 1 182 ? 35.020 6.555 -55.610 1.00 91.81 182 ALA A C 1
ATOM 1338 O O . ALA A 1 182 ? 35.194 5.509 -56.237 1.00 91.81 182 ALA A O 1
ATOM 1339 N N . ASP A 1 183 ? 34.398 6.595 -54.424 1.00 93.06 183 ASP A N 1
ATOM 1340 C CA . ASP A 1 183 ? 33.880 5.400 -53.742 1.00 93.06 183 ASP A CA 1
ATOM 1341 C C . ASP A 1 183 ? 32.818 4.689 -54.595 1.00 93.06 183 ASP A C 1
ATOM 1343 O O . ASP A 1 183 ? 32.844 3.470 -54.733 1.00 93.06 183 ASP A O 1
ATOM 1347 N N . ILE A 1 184 ? 31.919 5.453 -55.221 1.00 91.44 184 ILE A N 1
ATOM 1348 C CA . ILE A 1 184 ? 30.869 4.915 -56.100 1.00 91.44 184 ILE A CA 1
ATOM 1349 C C . ILE A 1 184 ? 31.483 4.300 -57.365 1.00 91.44 184 ILE A C 1
ATOM 1351 O O . ILE A 1 184 ? 31.127 3.186 -57.743 1.00 91.44 184 ILE A O 1
ATOM 1355 N N . THR A 1 185 ? 32.450 4.978 -57.993 1.00 92.44 185 THR A N 1
ATOM 1356 C CA . THR A 1 185 ? 33.126 4.451 -59.190 1.00 92.44 185 THR A CA 1
ATOM 1357 C C . THR A 1 185 ? 33.950 3.198 -58.921 1.00 92.44 185 THR A C 1
ATOM 1359 O O . THR A 1 185 ? 34.050 2.339 -59.794 1.00 92.44 185 THR A O 1
ATOM 1362 N N . ALA A 1 186 ? 34.501 3.049 -57.713 1.00 92.38 186 ALA A N 1
ATOM 1363 C CA . ALA A 1 186 ? 35.239 1.852 -57.317 1.00 92.38 186 ALA A CA 1
ATOM 1364 C C . ALA A 1 186 ? 34.346 0.600 -57.229 1.00 92.38 186 ALA A C 1
ATOM 1366 O O . ALA A 1 186 ? 34.846 -0.512 -57.367 1.00 92.38 186 ALA A O 1
ATOM 1367 N N . LEU A 1 187 ? 33.027 0.769 -57.067 1.00 91.31 187 LEU A N 1
ATOM 1368 C CA . LEU A 1 187 ? 32.044 -0.319 -57.138 1.00 91.31 187 LEU A CA 1
ATOM 1369 C C . LEU A 1 187 ? 31.695 -0.725 -58.584 1.00 91.31 187 LEU A C 1
ATOM 1371 O O . LEU A 1 187 ? 30.797 -1.536 -58.792 1.00 91.31 187 LEU A O 1
ATOM 1375 N N . GLY A 1 188 ? 32.365 -0.150 -59.588 1.00 88.88 188 GLY A N 1
ATOM 1376 C CA . GLY A 1 188 ? 32.095 -0.404 -61.006 1.00 88.88 188 GLY A CA 1
ATOM 1377 C C . GLY A 1 188 ? 30.893 0.364 -61.559 1.00 88.88 188 GLY A C 1
ATOM 1378 O O . GLY A 1 188 ? 30.520 0.167 -62.714 1.00 88.88 188 GLY A O 1
ATOM 1379 N N . ILE A 1 189 ? 30.292 1.253 -60.764 1.00 87.75 189 ILE A N 1
ATOM 1380 C CA . ILE A 1 189 ? 29.202 2.122 -61.212 1.00 87.75 189 ILE A CA 1
ATOM 1381 C C . ILE A 1 189 ? 29.810 3.314 -61.969 1.00 87.75 189 ILE A C 1
ATOM 1383 O O . ILE A 1 189 ? 30.672 4.002 -61.417 1.00 87.75 189 ILE A O 1
ATOM 1387 N N . PRO A 1 190 ? 29.385 3.612 -63.210 1.00 86.31 190 PRO A N 1
ATOM 1388 C CA . PRO A 1 190 ? 29.920 4.750 -63.950 1.00 86.31 190 PRO A CA 1
ATOM 1389 C C . PRO A 1 190 ? 29.729 6.079 -63.203 1.00 86.31 190 PRO A C 1
ATOM 1391 O O . PRO A 1 190 ? 28.643 6.401 -62.729 1.00 86.31 190 PRO A O 1
ATOM 1394 N N . GLY A 1 191 ? 30.797 6.877 -63.100 1.00 83.56 191 GLY A N 1
ATOM 1395 C CA . GLY A 1 191 ? 30.793 8.148 -62.358 1.00 83.56 191 GLY A CA 1
ATOM 1396 C C . GLY A 1 191 ? 30.112 9.307 -63.091 1.00 83.56 191 GLY A C 1
ATOM 1397 O O . GLY A 1 191 ? 29.984 10.409 -62.554 1.00 83.56 191 GLY A O 1
ATOM 1398 N N . SER A 1 192 ? 29.722 9.090 -64.334 1.00 82.25 192 SER A N 1
ATOM 1399 C CA . SER A 1 192 ? 28.937 9.996 -65.160 1.00 82.25 192 SER A CA 1
ATOM 1400 C C . SER A 1 192 ? 27.903 9.171 -65.898 1.00 82.25 192 SER A C 1
ATOM 1402 O O . SER A 1 192 ? 28.082 7.962 -66.059 1.00 82.25 192 SER A O 1
ATOM 1404 N N . ASP A 1 193 ? 26.851 9.836 -66.366 1.00 76.81 193 ASP A N 1
ATOM 1405 C CA . ASP A 1 193 ? 25.895 9.206 -67.258 1.00 76.81 193 ASP A CA 1
ATOM 1406 C C . ASP A 1 193 ? 26.651 8.584 -68.438 1.00 76.81 193 ASP A C 1
ATOM 1408 O O . ASP A 1 193 ? 27.366 9.266 -69.178 1.00 76.81 193 ASP A O 1
ATOM 1412 N N . THR A 1 194 ? 26.539 7.266 -68.571 1.00 71.81 194 THR A N 1
ATOM 1413 C CA . THR A 1 194 ? 26.997 6.554 -69.763 1.00 71.81 194 THR A CA 1
ATOM 1414 C C . THR A 1 194 ? 25.840 6.571 -70.732 1.00 71.81 194 THR A C 1
ATOM 1416 O O . THR A 1 194 ? 25.319 5.530 -71.128 1.00 71.81 194 THR A O 1
ATOM 1419 N N . ASN A 1 195 ? 25.426 7.786 -71.095 1.00 62.69 195 ASN A N 1
ATOM 1420 C CA . ASN A 1 195 ? 24.587 7.984 -72.250 1.00 62.69 195 ASN A CA 1
ATOM 1421 C C . ASN A 1 195 ? 25.396 7.424 -73.416 1.00 62.69 195 ASN A C 1
ATOM 1423 O O . ASN A 1 195 ? 26.332 8.059 -73.914 1.00 62.69 195 ASN A O 1
ATOM 1427 N N . THR A 1 196 ? 25.104 6.171 -73.756 1.00 66.31 196 THR A N 1
ATOM 1428 C CA . THR A 1 196 ? 25.571 5.483 -74.945 1.00 66.31 196 THR A CA 1
ATOM 1429 C C . THR A 1 196 ? 25.053 6.342 -76.074 1.00 66.31 196 THR A C 1
ATOM 1431 O O . THR A 1 196 ? 23.913 6.224 -76.507 1.00 6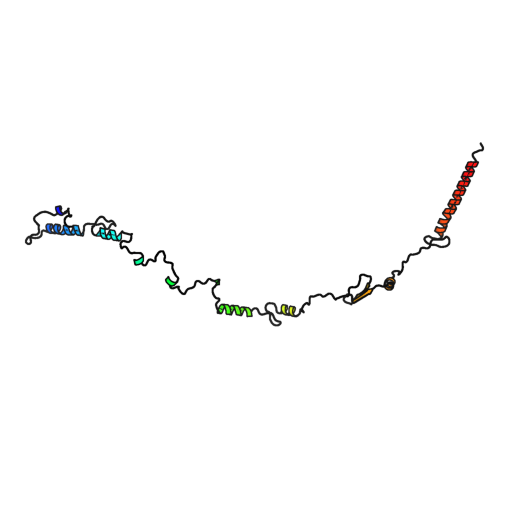6.31 196 THR A O 1
ATOM 1434 N N . THR A 1 197 ? 25.863 7.326 -76.458 1.00 64.94 197 THR A N 1
ATOM 1435 C CA . THR A 1 197 ? 25.546 8.250 -77.532 1.00 64.94 197 THR A CA 1
ATOM 1436 C C . THR A 1 197 ? 25.661 7.407 -78.782 1.00 64.94 197 THR A C 1
ATOM 1438 O O . THR A 1 197 ? 26.723 7.307 -79.394 1.00 64.94 197 THR A O 1
ATOM 1441 N N . TYR A 1 198 ? 24.591 6.681 -79.090 1.00 72.31 198 TYR A N 1
ATOM 1442 C CA . TYR A 1 198 ? 24.496 5.922 -80.311 1.00 72.31 198 TYR A CA 1
ATOM 1443 C C . TYR A 1 198 ? 24.588 6.946 -81.432 1.00 72.31 198 TYR A C 1
ATOM 1445 O O . TYR A 1 198 ? 23.705 7.787 -81.605 1.00 72.31 198 TYR A O 1
ATOM 1453 N N . SER A 1 199 ? 25.708 6.930 -82.145 1.00 80.31 199 SER A N 1
ATOM 1454 C CA . SER A 1 199 ? 25.869 7.789 -83.309 1.00 80.31 199 SER A CA 1
ATOM 1455 C C . SER A 1 199 ? 24.794 7.415 -84.332 1.00 80.31 199 SER A C 1
ATOM 1457 O O . SER A 1 199 ? 24.436 6.240 -84.467 1.00 80.31 199 SER A O 1
ATOM 1459 N N . ALA A 1 200 ? 24.237 8.401 -85.033 1.00 85.31 200 ALA A N 1
ATOM 1460 C CA . ALA A 1 200 ? 23.340 8.116 -86.147 1.00 85.31 200 ALA A CA 1
ATOM 1461 C C . ALA A 1 200 ? 24.098 7.302 -87.212 1.00 85.31 200 ALA A C 1
ATOM 1463 O O . ALA A 1 200 ? 25.270 7.572 -87.475 1.00 85.31 200 ALA A O 1
ATOM 1464 N N . ALA A 1 201 ? 23.448 6.302 -87.811 1.00 91.19 201 ALA A N 1
ATOM 1465 C CA . ALA A 1 201 ? 24.063 5.537 -88.892 1.00 91.19 201 ALA A CA 1
ATOM 1466 C C . ALA A 1 201 ? 24.182 6.403 -90.154 1.00 91.19 201 ALA A C 1
ATOM 1468 O O . ALA A 1 201 ? 23.231 7.093 -90.535 1.00 91.19 201 ALA A O 1
ATOM 1469 N N . THR A 1 202 ? 25.332 6.340 -90.817 1.00 90.81 202 THR A N 1
ATOM 1470 C CA . THR A 1 202 ? 25.558 6.950 -92.131 1.00 90.81 202 THR A CA 1
ATOM 1471 C C . THR A 1 202 ? 25.711 5.854 -93.182 1.00 90.81 202 THR A C 1
ATOM 1473 O O . THR A 1 202 ? 25.777 4.668 -92.859 1.00 90.81 202 THR A O 1
ATOM 1476 N N . SER A 1 203 ? 25.772 6.235 -94.455 1.00 87.94 203 SER A N 1
ATOM 1477 C CA . SER A 1 203 ? 26.043 5.285 -95.541 1.00 87.94 203 SER A CA 1
ATOM 1478 C C . SER A 1 203 ? 27.461 4.686 -95.452 1.00 87.94 203 SER A C 1
ATOM 1480 O O . SER A 1 203 ? 27.706 3.624 -96.017 1.00 87.94 203 SER A O 1
ATOM 1482 N N . ASP A 1 204 ? 28.359 5.309 -94.677 1.00 89.50 204 ASP A N 1
ATOM 1483 C CA . ASP A 1 204 ? 29.762 4.900 -94.529 1.00 89.50 204 ASP A CA 1
ATOM 1484 C C . ASP A 1 204 ? 30.082 4.254 -93.167 1.00 89.50 204 ASP A C 1
ATOM 1486 O O . ASP A 1 204 ? 31.095 3.565 -93.032 1.00 89.50 204 ASP A O 1
ATOM 1490 N N . ALA A 1 205 ? 29.233 4.439 -92.149 1.00 88.69 205 ALA A N 1
ATOM 1491 C CA . ALA A 1 205 ? 29.478 3.960 -90.789 1.00 88.69 205 ALA A CA 1
ATOM 1492 C C . ALA A 1 205 ? 28.198 3.471 -90.091 1.00 88.69 205 ALA A C 1
ATOM 1494 O O . ALA A 1 205 ? 27.139 4.094 -90.166 1.00 88.69 205 ALA A O 1
ATOM 1495 N N . ALA A 1 206 ? 28.314 2.355 -89.364 1.00 87.25 206 ALA A N 1
ATOM 1496 C CA . ALA A 1 206 ? 27.232 1.833 -88.535 1.00 87.25 206 ALA A CA 1
ATOM 1497 C C . ALA A 1 206 ? 26.972 2.737 -87.314 1.00 87.25 206 ALA A C 1
ATOM 1499 O O . ALA A 1 206 ? 27.895 3.334 -86.761 1.00 87.25 206 ALA A O 1
ATOM 1500 N N . GLY A 1 207 ? 25.713 2.796 -86.883 1.00 87.62 207 GLY A N 1
ATOM 1501 C CA . GLY A 1 207 ? 25.251 3.583 -85.739 1.00 87.62 207 GLY A CA 1
ATOM 1502 C C . GLY A 1 207 ? 24.106 2.871 -85.016 1.00 87.62 207 GLY A C 1
ATOM 1503 O O . GLY A 1 207 ? 24.216 1.689 -84.707 1.00 87.62 207 GLY A O 1
ATOM 1504 N N . LEU A 1 208 ? 22.973 3.551 -84.815 1.00 87.81 208 LEU A N 1
ATOM 1505 C CA . LEU A 1 208 ? 21.706 2.954 -84.330 1.00 87.81 208 LEU A CA 1
ATOM 1506 C C . LEU A 1 208 ? 21.152 1.809 -85.209 1.00 87.81 208 LEU A C 1
ATOM 1508 O O . LEU A 1 208 ? 20.263 1.073 -84.791 1.00 87.81 208 LEU A O 1
ATOM 1512 N N . MET A 1 209 ? 21.666 1.673 -86.429 1.00 90.19 209 MET A N 1
ATOM 1513 C CA . MET A 1 209 ? 21.393 0.593 -87.376 1.00 90.19 209 MET A CA 1
ATOM 1514 C C . MET A 1 209 ? 22.678 0.269 -88.154 1.00 90.19 209 MET A C 1
ATOM 1516 O O . MET A 1 209 ? 23.643 1.044 -88.123 1.00 90.19 209 MET A O 1
ATOM 1520 N N . SER A 1 210 ? 22.718 -0.875 -88.841 1.00 92.69 210 SER A N 1
ATOM 1521 C CA . SER A 1 210 ? 23.881 -1.250 -89.653 1.00 92.69 210 SER A CA 1
ATOM 1522 C C . SER A 1 210 ? 24.043 -0.312 -90.859 1.00 92.69 210 SER A C 1
ATOM 1524 O O . SER A 1 210 ? 23.060 0.241 -91.359 1.00 92.69 210 SER A O 1
ATOM 1526 N N . LYS A 1 211 ? 25.279 -0.149 -91.358 1.00 92.50 211 LYS A N 1
ATOM 1527 C CA . LYS A 1 211 ? 25.536 0.628 -92.586 1.00 92.50 211 LYS A CA 1
ATOM 1528 C C . LYS A 1 211 ? 24.742 0.071 -93.775 1.00 92.50 211 LYS A C 1
ATOM 1530 O O . LYS A 1 211 ? 24.209 0.827 -94.577 1.00 92.50 211 LYS A O 1
ATOM 1535 N N . ASP A 1 212 ? 24.601 -1.253 -93.838 1.00 92.62 212 ASP A N 1
ATOM 1536 C CA . ASP A 1 212 ? 23.919 -1.930 -94.935 1.00 92.62 212 ASP A CA 1
ATOM 1537 C C . ASP A 1 212 ? 22.417 -1.657 -94.874 1.00 92.62 212 ASP A C 1
ATOM 1539 O O . ASP A 1 212 ? 21.795 -1.375 -95.895 1.00 92.62 212 ASP A O 1
ATOM 1543 N N . ASP A 1 213 ? 21.824 -1.677 -93.678 1.00 94.44 213 ASP A N 1
ATOM 1544 C CA . ASP A 1 213 ? 20.410 -1.345 -93.512 1.00 94.44 213 ASP A CA 1
ATOM 1545 C C . ASP A 1 213 ? 20.147 0.144 -93.738 1.00 94.44 213 ASP A C 1
ATOM 1547 O O . ASP A 1 213 ? 19.093 0.492 -94.266 1.00 94.44 213 ASP A O 1
ATOM 1551 N N . LYS A 1 214 ? 21.104 1.026 -93.418 1.00 93.69 214 LYS A N 1
ATOM 1552 C CA . LYS A 1 214 ? 21.018 2.454 -93.752 1.00 93.69 214 LYS A CA 1
ATOM 1553 C C . LYS A 1 214 ? 21.060 2.677 -95.263 1.00 93.69 214 LYS A C 1
ATOM 1555 O O . LYS A 1 214 ? 20.216 3.401 -95.777 1.00 93.69 214 LYS A O 1
ATOM 1560 N N . ILE A 1 215 ? 21.968 2.012 -95.979 1.00 92.44 215 ILE A N 1
ATOM 1561 C CA . ILE A 1 215 ? 22.029 2.052 -97.450 1.00 92.44 215 ILE A CA 1
ATOM 1562 C C . ILE A 1 215 ? 20.723 1.529 -98.057 1.00 92.44 215 ILE A C 1
ATOM 1564 O O . ILE A 1 215 ? 20.185 2.146 -98.974 1.00 92.44 215 ILE A O 1
ATOM 1568 N N . LYS A 1 216 ? 20.176 0.421 -97.534 1.00 92.38 216 LYS A N 1
ATOM 1569 C CA . LYS A 1 216 ? 18.871 -0.096 -97.977 1.00 92.38 216 LYS A CA 1
ATOM 1570 C C . LYS A 1 216 ? 17.761 0.925 -97.739 1.00 92.38 216 LYS A C 1
ATOM 1572 O O . LYS A 1 216 ? 16.964 1.152 -98.642 1.00 92.38 216 LYS A O 1
ATOM 1577 N N . LEU A 1 217 ? 17.712 1.536 -96.553 1.00 91.12 217 LEU A N 1
ATOM 1578 C CA . LEU A 1 217 ? 16.702 2.535 -96.205 1.00 91.12 217 LEU A CA 1
ATOM 1579 C C . LEU A 1 217 ? 16.793 3.772 -97.111 1.00 91.12 217 LEU A C 1
ATOM 1581 O O . LEU A 1 217 ? 15.772 4.206 -97.635 1.00 91.12 217 LEU A O 1
ATOM 1585 N N . ASP A 1 218 ? 17.999 4.287 -97.359 1.00 89.06 218 ASP A N 1
ATOM 1586 C CA . ASP A 1 218 ? 18.228 5.405 -98.286 1.00 89.06 218 ASP A CA 1
ATOM 1587 C C . ASP A 1 218 ? 17.821 5.040 -99.721 1.00 89.06 218 ASP A C 1
ATOM 1589 O O . ASP A 1 218 ? 17.207 5.839 -100.429 1.00 89.06 218 ASP A O 1
ATOM 1593 N N . GLY A 1 219 ? 18.117 3.807 -100.140 1.00 88.75 219 GLY A N 1
ATOM 1594 C CA . GLY A 1 219 ? 17.782 3.285 -101.462 1.00 88.75 219 GLY A CA 1
ATOM 1595 C C . GLY A 1 219 ? 16.282 3.087 -101.702 1.00 88.75 219 GLY A C 1
ATOM 1596 O O . GLY A 1 219 ? 15.852 3.150 -102.854 1.00 88.75 219 GLY A O 1
ATOM 1597 N N . ILE A 1 220 ? 15.466 2.899 -100.653 1.00 87.94 220 ILE A N 1
ATOM 1598 C CA . ILE A 1 220 ? 13.998 2.814 -100.786 1.00 87.94 220 ILE A CA 1
ATOM 1599 C C . ILE A 1 220 ? 13.434 4.117 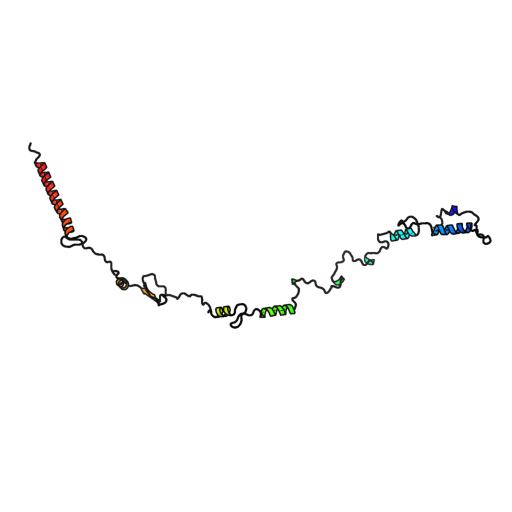-101.363 1.00 87.94 220 ILE A C 1
ATOM 1601 O O . ILE A 1 220 ? 12.569 4.060 -102.238 1.00 87.94 220 ILE A O 1
ATOM 1605 N N . ASN A 1 221 ? 13.941 5.277 -100.934 1.00 77.38 221 ASN A N 1
ATOM 1606 C CA . ASN A 1 221 ? 13.472 6.566 -101.446 1.00 77.38 221 ASN A CA 1
ATOM 1607 C C . ASN A 1 221 ? 13.780 6.732 -102.938 1.00 77.38 221 ASN A C 1
ATOM 1609 O O . ASN A 1 221 ? 12.908 7.159 -103.695 1.00 77.38 221 ASN A O 1
ATOM 1613 N N . THR A 1 222 ? 14.979 6.343 -103.375 1.00 77.62 222 THR A N 1
ATOM 1614 C CA . THR A 1 222 ? 15.370 6.397 -104.792 1.00 77.62 222 THR A CA 1
ATOM 1615 C C . THR A 1 222 ? 14.538 5.433 -105.636 1.00 77.62 222 THR A C 1
ATOM 1617 O O . THR A 1 222 ? 13.949 5.829 -106.636 1.00 77.62 222 THR A O 1
ATOM 1620 N N . ALA A 1 223 ? 14.394 4.181 -105.192 1.00 79.00 223 ALA A N 1
ATOM 1621 C CA . ALA A 1 223 ? 13.623 3.174 -105.919 1.00 79.00 223 ALA A CA 1
ATOM 1622 C C . ALA A 1 223 ? 12.125 3.517 -106.014 1.00 79.00 223 ALA A C 1
ATOM 1624 O O . ALA A 1 223 ? 11.457 3.121 -106.972 1.00 79.00 223 ALA A O 1
ATOM 1625 N N . LEU A 1 224 ? 11.571 4.229 -105.026 1.00 78.81 224 LEU A N 1
ATOM 1626 C CA . LEU A 1 224 ? 10.201 4.733 -105.092 1.00 78.81 224 LEU A CA 1
ATOM 1627 C C . LEU A 1 224 ? 10.079 5.900 -106.081 1.00 78.81 224 LEU A C 1
ATOM 1629 O O . LEU A 1 224 ? 9.108 5.933 -106.833 1.00 78.81 224 LEU A O 1
ATOM 1633 N N . ALA A 1 225 ? 11.056 6.811 -106.116 1.00 74.44 225 ALA A N 1
ATOM 1634 C CA . ALA A 1 225 ? 11.087 7.918 -107.072 1.00 74.44 225 ALA A CA 1
ATOM 1635 C C . ALA A 1 225 ? 11.127 7.414 -108.524 1.00 74.44 225 ALA A C 1
ATOM 1637 O O . ALA A 1 225 ? 10.313 7.847 -109.338 1.00 74.44 225 ALA A O 1
ATOM 1638 N N . ASP A 1 226 ? 11.972 6.424 -108.817 1.00 78.81 226 ASP A N 1
ATOM 1639 C CA . ASP A 1 226 ? 12.068 5.824 -110.154 1.00 78.81 226 ASP A CA 1
ATOM 1640 C C . ASP A 1 226 ? 10.755 5.145 -110.579 1.00 78.81 226 ASP A C 1
ATOM 1642 O O . ASP A 1 226 ? 10.348 5.209 -111.740 1.00 78.81 226 ASP A O 1
ATOM 1646 N N . LYS A 1 227 ? 10.042 4.513 -109.636 1.00 79.38 227 LYS A N 1
ATOM 1647 C CA . LYS A 1 227 ? 8.726 3.910 -109.904 1.00 79.38 227 LYS A CA 1
ATOM 1648 C C . LYS A 1 227 ? 7.629 4.952 -110.119 1.00 79.38 227 LYS A C 1
ATOM 1650 O O . LYS A 1 227 ? 6.747 4.717 -110.942 1.00 79.38 227 LYS A O 1
ATOM 1655 N N . GLN A 1 228 ? 7.663 6.073 -109.399 1.00 75.38 228 GLN A N 1
ATOM 1656 C CA . GLN A 1 228 ? 6.721 7.180 -109.602 1.00 75.38 228 GLN A CA 1
ATOM 1657 C C . GLN A 1 228 ? 6.942 7.849 -110.961 1.00 75.38 228 GLN A C 1
ATOM 1659 O O . GLN A 1 228 ? 5.974 8.062 -111.689 1.00 75.38 228 GLN A O 1
ATOM 1664 N N . ASP A 1 229 ? 8.198 8.095 -111.346 1.00 76.88 229 ASP A N 1
ATOM 1665 C CA . ASP A 1 229 ? 8.533 8.602 -112.682 1.00 76.88 229 ASP A CA 1
ATOM 1666 C C . ASP A 1 229 ? 8.072 7.625 -113.771 1.00 76.88 229 ASP A C 1
ATOM 1668 O O . ASP A 1 229 ? 7.377 8.011 -114.710 1.00 76.88 229 ASP A O 1
ATOM 1672 N N . ALA A 1 230 ? 8.338 6.326 -113.602 1.00 74.88 230 ALA A N 1
ATOM 1673 C CA . ALA A 1 230 ? 7.852 5.307 -114.527 1.00 74.88 230 ALA A CA 1
ATOM 1674 C C . ALA A 1 230 ? 6.314 5.292 -114.631 1.00 74.88 230 ALA A C 1
ATOM 1676 O O . ALA A 1 230 ? 5.782 5.211 -115.737 1.00 74.88 230 ALA A O 1
ATOM 1677 N N . SER A 1 231 ? 5.587 5.422 -113.517 1.00 75.12 231 SER A N 1
ATOM 1678 C CA . SER A 1 231 ? 4.120 5.495 -113.525 1.00 75.12 231 SER A CA 1
ATOM 1679 C C . SER A 1 231 ? 3.604 6.766 -114.209 1.00 75.12 231 SER A C 1
ATOM 1681 O O . SER A 1 231 ? 2.638 6.693 -114.967 1.00 75.12 231 SER A O 1
ATOM 1683 N N . GLY A 1 232 ? 4.251 7.916 -114.000 1.00 72.75 232 GLY A N 1
ATOM 1684 C CA . GLY A 1 232 ? 3.924 9.165 -114.697 1.00 72.75 232 GLY A CA 1
ATOM 1685 C C . GLY A 1 232 ? 4.180 9.075 -116.204 1.00 72.75 232 GLY A C 1
ATOM 1686 O O . GLY A 1 232 ? 3.357 9.505 -117.016 1.00 72.75 232 GLY A O 1
ATOM 1687 N N . ARG A 1 233 ? 5.279 8.429 -116.605 1.00 72.50 233 ARG A N 1
ATOM 1688 C CA . ARG A 1 233 ? 5.611 8.171 -118.015 1.00 72.50 233 ARG A CA 1
ATOM 1689 C C . ARG A 1 233 ? 4.643 7.194 -118.687 1.00 72.50 233 ARG A C 1
ATOM 1691 O O . ARG A 1 233 ? 4.333 7.363 -119.860 1.00 72.50 233 ARG A O 1
ATOM 1698 N N . VAL A 1 234 ? 4.140 6.195 -117.962 1.00 72.50 234 VAL A N 1
ATOM 1699 C CA . VAL A 1 234 ? 3.112 5.274 -118.478 1.00 72.50 234 VAL A CA 1
ATOM 1700 C C . VAL A 1 234 ? 1.749 5.966 -118.574 1.00 72.50 234 VAL A C 1
ATOM 1702 O O . VAL A 1 234 ? 1.084 5.809 -119.591 1.00 72.50 234 VAL A O 1
ATOM 1705 N N . SER A 1 235 ? 1.371 6.787 -117.585 1.00 69.31 235 SER A N 1
ATOM 1706 C CA . SER A 1 235 ? 0.128 7.578 -117.613 1.00 69.31 235 SER A CA 1
ATOM 1707 C C . SER A 1 235 ? 0.080 8.536 -118.806 1.00 69.31 235 SER A C 1
ATOM 1709 O O . SER A 1 235 ? -0.905 8.581 -119.535 1.00 69.31 235 SER A O 1
ATOM 1711 N N . THR A 1 236 ? 1.169 9.268 -119.045 1.00 68.19 236 THR A N 1
ATOM 1712 C CA . THR A 1 236 ? 1.267 10.202 -120.181 1.00 68.19 236 THR A CA 1
ATOM 1713 C C . THR A 1 236 ? 1.266 9.487 -121.531 1.00 68.19 236 THR A C 1
ATOM 1715 O O . THR A 1 236 ? 0.761 10.028 -122.511 1.00 68.19 236 THR A O 1
ATOM 1718 N N . PHE A 1 237 ? 1.779 8.256 -121.598 1.00 69.00 237 PHE A N 1
ATOM 1719 C CA . PHE A 1 237 ? 1.660 7.435 -122.799 1.00 69.00 237 PHE A CA 1
ATOM 1720 C C . PHE A 1 237 ? 0.217 6.974 -123.037 1.00 69.00 237 PHE A C 1
ATOM 1722 O O . PHE A 1 237 ? -0.254 7.043 -124.166 1.00 69.00 237 PHE A O 1
ATOM 1729 N N . THR A 1 238 ? -0.510 6.548 -122.000 1.00 65.25 238 THR A N 1
ATOM 1730 C CA . THR A 1 238 ? -1.911 6.122 -122.150 1.00 65.25 238 THR A CA 1
ATOM 1731 C C . THR A 1 238 ? -2.852 7.262 -122.529 1.00 65.25 238 THR A C 1
ATOM 1733 O O . THR A 1 238 ? -3.749 7.035 -123.336 1.00 65.25 238 THR A O 1
ATOM 1736 N N . ASP A 1 239 ? -2.618 8.481 -122.036 1.00 63.41 239 ASP A N 1
ATOM 1737 C CA . ASP A 1 239 ? -3.423 9.648 -122.421 1.00 63.41 239 ASP A CA 1
ATOM 1738 C C . ASP A 1 239 ? -3.194 10.041 -123.894 1.00 63.41 239 ASP A C 1
ATOM 1740 O O . ASP A 1 239 ? -4.131 10.434 -124.585 1.00 63.41 239 ASP A O 1
ATOM 1744 N N . ASN A 1 240 ? -1.975 9.860 -124.420 1.00 62.59 240 ASN A N 1
ATOM 1745 C CA . ASN A 1 240 ? -1.645 10.177 -125.816 1.00 62.59 240 ASN A CA 1
ATOM 1746 C C . ASN A 1 240 ? -2.129 9.141 -126.847 1.00 62.59 240 ASN A C 1
ATOM 1748 O O . ASN A 1 240 ? -2.104 9.430 -128.041 1.00 62.59 240 ASN A O 1
ATOM 1752 N N . VAL A 1 241 ? -2.516 7.932 -126.430 1.00 61.97 241 VAL A N 1
ATOM 1753 C CA . VAL A 1 241 ? -2.924 6.849 -127.351 1.00 61.97 241 VAL A CA 1
ATOM 1754 C C . VAL A 1 241 ? -4.437 6.859 -127.621 1.00 61.97 241 VAL A C 1
ATOM 1756 O O . VAL A 1 241 ? -4.906 6.142 -128.499 1.00 61.97 241 VAL A O 1
ATOM 1759 N N . SER A 1 242 ? -5.219 7.675 -126.907 1.00 58.88 242 SER A N 1
ATOM 1760 C CA . SER A 1 242 ? -6.683 7.565 -126.910 1.00 58.88 242 SER A CA 1
ATOM 1761 C C . SER A 1 242 ? -7.436 8.453 -127.916 1.00 58.88 242 SER A C 1
ATOM 1763 O O . SER A 1 242 ? -8.661 8.490 -127.831 1.00 58.88 242 SER A O 1
ATOM 1765 N N . ASP A 1 243 ? -6.768 9.140 -128.850 1.00 59.88 243 ASP A N 1
ATOM 1766 C CA . ASP A 1 243 ? -7.434 10.116 -129.743 1.00 59.88 243 ASP A CA 1
ATOM 1767 C C . ASP A 1 243 ? -7.204 9.875 -131.250 1.00 59.88 243 ASP A C 1
ATOM 1769 O O . ASP A 1 243 ? -7.232 10.811 -132.043 1.00 59.88 243 ASP A O 1
ATOM 1773 N N . ASP A 1 244 ? -6.969 8.623 -131.665 1.00 59.31 244 ASP A N 1
ATOM 1774 C CA . ASP A 1 244 ? -6.894 8.270 -133.095 1.00 59.31 244 ASP A CA 1
ATOM 1775 C C . ASP A 1 244 ? -7.646 6.960 -133.417 1.00 59.31 244 ASP A C 1
ATOM 1777 O O . ASP A 1 244 ? -7.051 5.925 -133.725 1.00 59.31 244 ASP A O 1
ATOM 1781 N N . THR A 1 245 ? -8.981 7.007 -133.298 1.00 53.56 245 THR A N 1
ATOM 1782 C CA . THR A 1 245 ? -9.943 6.183 -134.065 1.00 53.56 245 THR A CA 1
ATOM 1783 C C . THR A 1 245 ? -11.194 6.985 -134.375 1.00 53.56 245 THR A C 1
ATOM 1785 O O . THR A 1 245 ? -11.781 7.510 -133.401 1.00 53.56 245 THR A O 1
#

Foldseek 3Di:
DPDPPPPCPVPDDDDQQDDPPDDRDPVSVCSVVVVVCCLVPQDDPPPLDLPGDPVVVVVSVQVVDPPPSPPCDCVNVVNDDPPDDDDCVVVPNNVPDPQDPVRDDDDPVRVVVVVVVVVQQDPADCVADHVHHNVVVVVVVPQPVCNVVPDDPPDDDDDDAAWDFDADPVRDTPDTDHDDLVNCVVVVHDSDPPPVPFDDADCVGDGPHGNVVVVVVVVVVVVVVVVVVVVVVVVVVVVVVPPDD

Organism: NCBI:txid2218525

Solvent-accessible surface area (backbone atoms only — not comparable to full-atom values): 15828 Å² total; per-residue (Å²): 141,85,84,84,67,83,72,55,66,87,73,68,63,89,77,75,80,74,50,101,87,52,83,75,46,73,65,54,51,51,56,68,46,44,62,51,48,54,67,76,60,51,73,45,70,90,50,104,60,74,82,50,41,81,75,52,33,60,51,44,59,48,72,71,42,83,80,52,70,81,65,74,44,56,70,79,71,66,51,76,59,96,83,64,74,90,52,50,58,81,76,75,37,67,86,65,78,89,71,52,82,88,71,54,78,78,50,72,67,57,51,52,54,55,59,56,51,56,73,73,64,36,74,50,36,91,86,42,62,38,83,44,52,30,66,58,45,49,56,54,71,69,49,56,89,65,71,83,63,80,71,74,79,90,67,84,84,73,77,93,75,65,60,50,73,44,61,50,101,85,69,50,78,76,48,75,44,76,60,48,68,66,62,47,34,73,73,73,43,75,81,56,88,78,71,78,75,67,46,77,49,37,77,88,39,63,36,81,44,52,25,67,58,42,43,51,56,59,46,49,57,54,58,48,50,56,49,51,52,50,50,52,55,50,51,58,50,57,67,71,66,74,81,81,131

Radius of gyration: 80.12 Å; Cα contacts (8 Å, |Δi|>4): 127; chains: 1; bounding box: 120×52×237 Å